Protein AF-0000000077735493 (afdb_homodimer)

Radius of gyration: 22.46 Å; Cα contacts (8 Å, |Δi|>4): 708; chains: 2; bounding box: 41×68×49 Å

Sequence (360 aa):
MKEILYEGPRLRLRKADLTDLDYILRLEYQEENVKYIVPFDKLFHTKVLEGHVEESMDVLAEEIATGERVGYFLINGLKTEAKEIEWTHVVVDKKGCGYGHEAMKLLKAWSFDVLGFHRAWLDCKDYNARALHLYETEGMLREGLIRETIVTNGRYENLVILGMLAREYQARKAEGLELGMKEILYEGPRLRLRKADLTDLDYILRLEYQEENVKYIVPFDKLFHTKVLEGHVEESMDVLAEEIATGERVGYFLINGLKTEAKEIEWTHVVVDKKGCGYGHEAMKLLKAWSFDVLGFHRAWLDCKDYNARALHLYETEGMLREGLIRETIVTNGRYENLVILGMLAREYQARKAEGLELG

Organism: NCBI:txid416586

Foldseek 3Di:
DWAWQADFDFKTKTFDAPVCLVVLQCQCPPPVNVVKAPDDDSVVVNCQRVCVQVQKTKMFMATPVPRDTFWIWIKGRLPPPQQEIETGSTDGRDPDPCVLLQVVLNVLCSSCVPSNGFKYKYKTFPPPVVNVCSCVLLPWDFDDKAFQPDDDPRGGTIITMTMDGSVSSVVCVVVVSHGD/DWAWQADFDFKTKTFDAPVCLVVLQCQCPDPVNVVKAPDDDSVVVNCQRVCVQVQKTKMFMATPVPRDTFWIWIKGRLPPPQQEIETGSTDGRDPPPCVLLQVVLNVLCSSCVPSNGFKYKYKTFPPPVVVVCSCVLLPWDFDDKAFQPDDDPRGGTIITMTMDGSVSSVVCVVVVSHGD

Structure (mmCIF, N/CA/C/O backbone):
data_AF-0000000077735493-model_v1
#
loop_
_entity.id
_entity.type
_entity.pdbx_description
1 polymer 'GNAT family N-acetyltransferase'
#
loop_
_atom_site.group_PDB
_atom_site.id
_atom_site.type_symbol
_atom_site.label_atom_id
_atom_site.label_alt_id
_atom_site.label_comp_id
_atom_site.label_asym_id
_atom_site.label_entity_id
_atom_site.label_seq_id
_atom_site.pdbx_PDB_ins_code
_atom_site.Cartn_x
_atom_site.Cartn_y
_atom_site.Cartn_z
_atom_site.occupancy
_atom_site.B_iso_or_equiv
_atom_site.auth_seq_id
_atom_site.auth_comp_id
_atom_site.auth_asym_id
_atom_site.auth_atom_id
_atom_site.pdbx_PDB_model_num
ATOM 1 N N . MET A 1 1 ? -1.664 34.656 -5.051 1 69.69 1 MET A N 1
ATOM 2 C CA . MET A 1 1 ? -1.986 34.469 -3.637 1 69.69 1 MET A CA 1
ATOM 3 C C . MET A 1 1 ? -1.925 33 -3.256 1 69.69 1 MET A C 1
ATOM 5 O O . MET A 1 1 ? -2.133 32.125 -4.102 1 69.69 1 MET A O 1
ATOM 9 N N . LYS A 1 2 ? -1.354 32.594 -2.027 1 87.44 2 LYS A N 1
ATOM 10 C CA . LYS A 1 2 ? -1.224 31.219 -1.567 1 87.44 2 LYS A CA 1
ATOM 11 C C . LYS A 1 2 ? -2.592 30.609 -1.301 1 87.44 2 LYS A C 1
ATOM 13 O O . LYS A 1 2 ? -3.5 31.281 -0.808 1 87.44 2 LYS A O 1
ATOM 18 N N . GLU A 1 3 ? -2.814 29.453 -1.785 1 95.5 3 GLU A N 1
ATOM 19 C CA . GLU A 1 3 ? -4.086 28.75 -1.599 1 95.5 3 GLU A CA 1
ATOM 20 C C . GLU A 1 3 ? -4.18 28.141 -0.203 1 95.5 3 GLU A C 1
ATOM 22 O O . GLU A 1 3 ? -3.486 27.172 0.103 1 95.5 3 GLU A O 1
ATOM 27 N N . ILE A 1 4 ? -5.055 28.766 0.55 1 98.25 4 ILE A N 1
ATOM 28 C CA . ILE A 1 4 ? -5.281 28.266 1.904 1 98.25 4 ILE A CA 1
ATOM 29 C C . ILE A 1 4 ? -6.266 27.094 1.87 1 98.25 4 ILE A C 1
ATOM 31 O O . ILE A 1 4 ? -7.359 27.219 1.311 1 98.25 4 ILE A O 1
ATOM 35 N N . LEU A 1 5 ? -5.891 26 2.5 1 98.38 5 LEU A N 1
ATOM 36 C CA . LEU A 1 5 ? -6.703 24.797 2.455 1 98.38 5 LEU A CA 1
ATOM 37 C C . LEU A 1 5 ? -7.598 24.703 3.688 1 98.38 5 LEU A C 1
ATOM 39 O O . LEU A 1 5 ? -8.75 24.266 3.594 1 98.38 5 LEU A O 1
ATOM 43 N N . TYR A 1 6 ? -7.086 25.031 4.781 1 98.25 6 TYR A N 1
ATOM 44 C CA . TYR A 1 6 ? -7.809 25 6.047 1 98.25 6 TYR A CA 1
ATOM 45 C C . TYR A 1 6 ? -7.098 25.828 7.109 1 98.25 6 TYR A C 1
ATOM 47 O O . TYR A 1 6 ? -5.867 25.922 7.105 1 98.25 6 TYR A O 1
ATOM 55 N N . GLU A 1 7 ? -7.863 26.422 7.977 1 98.12 7 GLU A N 1
ATOM 56 C CA . GLU A 1 7 ? -7.297 27.266 9.023 1 98.12 7 GLU A CA 1
ATOM 57 C C . GLU A 1 7 ? -7.727 26.797 10.414 1 98.12 7 GLU A C 1
ATOM 59 O O . GLU A 1 7 ? -8.891 26.453 10.625 1 98.12 7 GLU A O 1
ATOM 64 N N . GLY A 1 8 ? -6.699 26.672 11.266 1 97.38 8 GLY A N 1
ATOM 65 C CA . GLY A 1 8 ? -6.93 26.359 12.672 1 97.38 8 GLY A CA 1
ATOM 66 C C . GLY A 1 8 ? -6.676 27.531 13.594 1 97.38 8 GLY A C 1
ATOM 67 O O . GLY A 1 8 ? -6.746 28.688 13.172 1 97.38 8 GLY A O 1
ATOM 68 N N . PRO A 1 9 ? -6.551 27.297 14.953 1 96.94 9 PRO A N 1
ATOM 69 C CA . PRO A 1 9 ? -6.367 28.375 15.922 1 96.94 9 PRO A CA 1
ATOM 70 C C . PRO A 1 9 ? -5.031 29.094 15.758 1 96.94 9 PRO A C 1
ATOM 72 O O . PRO A 1 9 ? -4.973 30.328 15.836 1 96.94 9 PRO A O 1
ATOM 75 N N . ARG A 1 10 ? -3.906 28.281 15.594 1 96.56 10 ARG A N 1
ATOM 76 C CA . ARG A 1 10 ? -2.584 28.891 15.492 1 96.56 10 ARG A CA 1
ATOM 77 C C . ARG A 1 10 ? -1.968 28.641 14.117 1 96.56 10 ARG A C 1
ATOM 79 O O . ARG A 1 10 ? -1.164 29.438 13.641 1 96.56 10 ARG A O 1
ATOM 86 N N . LEU A 1 11 ? -2.396 27.531 13.492 1 97.12 11 LEU A N 1
ATOM 87 C CA . LEU A 1 11 ? -1.784 27.109 12.234 1 97.12 11 LEU A CA 1
ATOM 88 C C . LEU A 1 11 ? -2.812 27.094 11.109 1 97.12 11 LEU A C 1
ATOM 90 O O . LEU A 1 11 ? -4.016 27.016 11.359 1 97.12 11 LEU A O 1
ATOM 94 N N . ARG A 1 12 ? -2.303 27.188 9.859 1 98.06 12 ARG A N 1
ATOM 95 C CA . ARG A 1 12 ? -3.102 26.922 8.664 1 98.06 12 ARG A CA 1
ATOM 96 C C . ARG A 1 12 ? -2.361 26 7.707 1 98.06 12 ARG A C 1
ATOM 98 O O . ARG A 1 12 ? -1.13 25.953 7.711 1 98.06 12 ARG A O 1
ATOM 105 N N . LEU A 1 13 ? -3.162 25.266 6.938 1 98.25 13 LEU A N 1
ATOM 106 C CA . LEU A 1 13 ? -2.637 24.5 5.816 1 98.25 13 LEU A CA 1
ATOM 107 C C . LEU A 1 13 ? -2.748 25.281 4.516 1 98.25 13 LEU A C 1
ATOM 109 O O . LEU A 1 13 ? -3.779 25.906 4.246 1 98.25 13 LEU A O 1
ATOM 113 N N . ARG A 1 14 ? -1.739 25.25 3.746 1 98.25 14 ARG A N 1
ATOM 114 C CA . ARG A 1 14 ? -1.827 25.859 2.42 1 98.25 14 ARG A CA 1
ATOM 115 C C . ARG A 1 14 ? -1.111 25 1.381 1 98.25 14 ARG A C 1
ATOM 117 O O . ARG A 1 14 ? -0.168 24.281 1.707 1 98.25 14 ARG A O 1
ATOM 124 N N . LYS A 1 15 ? -1.579 25.094 0.205 1 98.25 15 LYS A N 1
ATOM 125 C CA . LYS A 1 15 ? -0.909 24.453 -0.922 1 98.25 15 LYS A CA 1
ATOM 126 C C . LYS A 1 15 ? 0.459 25.078 -1.177 1 98.25 15 LYS A C 1
ATOM 128 O O . LYS A 1 15 ? 0.603 26.297 -1.143 1 98.25 15 LYS A O 1
ATOM 133 N N . ALA A 1 16 ? 1.45 24.266 -1.363 1 98.38 16 ALA A N 1
ATOM 134 C CA . ALA A 1 16 ? 2.785 24.766 -1.673 1 98.38 16 ALA A CA 1
ATOM 135 C C . ALA A 1 16 ? 2.875 25.234 -3.125 1 98.38 16 ALA A C 1
ATOM 137 O O . ALA A 1 16 ? 2.09 24.797 -3.971 1 98.38 16 ALA A O 1
ATOM 138 N N . ASP A 1 17 ? 3.82 26.094 -3.355 1 97.44 17 ASP A N 1
ATOM 139 C CA . ASP A 1 17 ? 4.184 26.484 -4.715 1 97.44 17 ASP A CA 1
ATOM 140 C C . ASP A 1 17 ? 5.695 26.469 -4.906 1 97.44 17 ASP A C 1
ATOM 142 O O . ASP A 1 17 ? 6.434 26.031 -4.02 1 97.44 17 ASP A O 1
ATOM 146 N N . LEU A 1 18 ? 6.156 26.906 -6.066 1 97.12 18 LEU A N 1
ATOM 147 C CA . LEU A 1 18 ? 7.562 26.75 -6.426 1 97.12 18 LEU A CA 1
ATOM 148 C C . LEU A 1 18 ? 8.453 27.562 -5.484 1 97.12 18 LEU A C 1
ATOM 150 O O . LEU A 1 18 ? 9.617 27.203 -5.262 1 97.12 18 LEU A O 1
ATOM 154 N N . THR A 1 19 ? 7.973 28.594 -4.906 1 97.19 19 THR A N 1
ATOM 155 C CA . THR A 1 19 ? 8.766 29.406 -3.998 1 97.19 19 THR A CA 1
ATOM 156 C C . THR A 1 19 ? 9.016 28.672 -2.686 1 97.19 19 THR A C 1
ATOM 158 O O . THR A 1 19 ? 9.852 29.094 -1.881 1 97.19 19 THR A O 1
ATOM 161 N N . ASP A 1 20 ? 8.32 27.547 -2.471 1 97.75 20 ASP A N 1
ATOM 162 C CA . ASP A 1 20 ? 8.453 26.781 -1.241 1 97.75 20 ASP A CA 1
ATOM 163 C C . ASP A 1 20 ? 9.406 25.609 -1.428 1 97.75 20 ASP A C 1
ATOM 165 O O . ASP A 1 20 ? 9.734 24.906 -0.469 1 97.75 20 ASP A O 1
ATOM 169 N N . LEU A 1 21 ? 9.859 25.391 -2.629 1 97.94 21 LEU A N 1
ATOM 170 C CA . LEU A 1 21 ? 10.594 24.188 -2.988 1 97.94 21 LEU A CA 1
ATOM 171 C C . LEU A 1 21 ? 11.844 24.031 -2.129 1 97.94 21 LEU A C 1
ATOM 173 O O . LEU A 1 21 ? 12.117 22.953 -1.607 1 97.94 21 LEU A O 1
ATOM 177 N N . ASP A 1 22 ? 12.594 25.109 -1.959 1 97.44 22 ASP A N 1
ATOM 178 C CA . ASP A 1 22 ? 13.82 25.047 -1.173 1 97.44 22 ASP A CA 1
ATOM 179 C C . ASP A 1 22 ? 13.531 24.641 0.271 1 97.44 22 ASP A C 1
ATOM 181 O O . ASP A 1 22 ? 14.289 23.891 0.875 1 97.44 22 ASP A O 1
ATOM 185 N N . TYR A 1 23 ? 12.531 25.203 0.809 1 96.62 23 TYR A N 1
ATOM 186 C CA . TYR A 1 23 ? 12.133 24.875 2.174 1 96.62 23 TYR A CA 1
ATOM 187 C C . TYR A 1 23 ? 11.773 23.406 2.301 1 96.62 23 TYR A C 1
ATOM 189 O O . TYR A 1 23 ? 12.211 22.734 3.238 1 96.62 23 TYR A O 1
ATOM 197 N N . ILE A 1 24 ? 11.031 22.859 1.366 1 97.31 24 ILE A N 1
ATOM 198 C CA . ILE A 1 24 ? 10.609 21.469 1.347 1 97.31 24 ILE A CA 1
ATOM 199 C C . ILE A 1 24 ? 11.836 20.547 1.285 1 97.31 24 ILE A C 1
ATOM 201 O O . ILE A 1 24 ? 11.977 19.641 2.096 1 97.31 24 ILE A O 1
ATOM 205 N N . LEU A 1 25 ? 12.711 20.891 0.368 1 96.81 25 LEU A N 1
ATOM 206 C CA . LEU A 1 25 ? 13.906 20.078 0.199 1 96.81 25 LEU A CA 1
ATOM 207 C C . LEU A 1 25 ? 14.773 20.125 1.451 1 96.81 25 LEU A C 1
ATOM 209 O O . LEU A 1 25 ? 15.297 19.094 1.888 1 96.81 25 LEU A O 1
ATOM 213 N N . ARG A 1 26 ? 14.914 21.25 2.01 1 95.12 26 ARG A N 1
ATOM 214 C CA . ARG A 1 26 ? 15.695 21.391 3.234 1 95.12 26 ARG A CA 1
ATOM 215 C C . ARG A 1 26 ? 15.133 20.531 4.352 1 95.12 26 ARG A C 1
ATOM 217 O O . ARG A 1 26 ? 15.883 19.812 5.031 1 95.12 26 ARG A O 1
ATOM 224 N N . LEU A 1 27 ? 13.891 20.562 4.547 1 94.06 27 LEU A N 1
ATOM 225 C CA . LEU A 1 27 ? 13.258 19.781 5.609 1 94.06 27 LEU A CA 1
ATOM 226 C C . LEU A 1 27 ? 13.453 18.297 5.379 1 94.06 27 LEU A C 1
ATOM 228 O O . LEU A 1 27 ? 13.797 17.562 6.309 1 94.06 27 LEU A O 1
ATOM 232 N N . GLU A 1 28 ? 13.211 17.844 4.176 1 93.69 28 GLU A N 1
ATOM 233 C CA . GLU A 1 28 ? 13.281 16.422 3.877 1 93.69 28 GLU A CA 1
ATOM 234 C C . GLU A 1 28 ? 14.703 15.883 4.043 1 93.69 28 GLU A C 1
ATOM 236 O O . GLU A 1 28 ? 14.898 14.734 4.449 1 93.69 28 GLU A O 1
ATOM 241 N N . TYR A 1 29 ? 15.633 16.734 3.781 1 93 29 TYR A N 1
ATOM 242 C CA . TYR A 1 29 ? 17.016 16.266 3.791 1 93 29 TYR A CA 1
ATOM 243 C C . TYR A 1 29 ? 17.688 16.594 5.117 1 93 29 TYR A C 1
ATOM 245 O O . TYR A 1 29 ? 18.859 16.266 5.32 1 93 29 TYR A O 1
ATOM 253 N N . GLN A 1 30 ? 16.938 17.203 5.996 1 92.69 30 GLN A N 1
ATOM 254 C CA . GLN A 1 30 ? 17.484 17.469 7.324 1 92.69 30 GLN A CA 1
ATOM 255 C C . GLN A 1 30 ? 17.812 16.156 8.039 1 92.69 30 GLN A C 1
ATOM 257 O O . GLN A 1 30 ? 17.062 15.188 7.957 1 92.69 30 GLN A O 1
ATOM 262 N N . GLU A 1 31 ? 18.859 16.141 8.781 1 89.62 31 GLU A N 1
ATOM 263 C CA . GLU A 1 31 ? 19.375 14.945 9.438 1 89.62 31 GLU A CA 1
ATOM 264 C C . GLU A 1 31 ? 18.328 14.32 10.352 1 89.62 31 GLU A C 1
ATOM 266 O O . GLU A 1 31 ? 18.188 13.094 10.398 1 89.62 31 GLU A O 1
ATOM 271 N N . GLU A 1 32 ? 17.641 15.133 11.016 1 89.06 32 GLU A N 1
ATOM 272 C CA . GLU A 1 32 ? 16.672 14.641 11.984 1 89.06 32 GLU A CA 1
ATOM 273 C C . GLU A 1 32 ? 15.461 14.016 11.297 1 89.06 32 GLU A C 1
ATOM 275 O O . GLU A 1 32 ? 14.703 13.258 11.906 1 89.06 32 GLU A O 1
ATOM 280 N N . ASN A 1 33 ? 15.312 14.305 10.008 1 91.31 33 ASN A N 1
ATOM 281 C CA . ASN A 1 33 ? 14.117 13.844 9.297 1 91.31 33 ASN A CA 1
ATOM 282 C C . ASN A 1 33 ? 14.438 12.672 8.383 1 91.31 33 ASN A C 1
ATOM 284 O O . ASN A 1 33 ? 13.586 11.805 8.156 1 91.31 33 ASN A O 1
ATOM 288 N N . VAL A 1 34 ? 15.656 12.562 7.871 1 89.75 34 VAL A N 1
ATOM 289 C CA . VAL A 1 34 ? 16 11.586 6.852 1 89.75 34 VAL A CA 1
ATOM 290 C C . VAL A 1 34 ? 15.984 10.18 7.453 1 89.75 34 VAL A C 1
ATOM 292 O O . VAL A 1 34 ? 15.961 9.188 6.727 1 89.75 34 VAL A O 1
ATOM 295 N N . LYS A 1 35 ? 15.992 10.055 8.758 1 88.56 35 LYS A N 1
ATOM 296 C CA . LYS A 1 35 ? 15.891 8.766 9.43 1 88.56 35 LYS A CA 1
ATOM 297 C C . LYS A 1 35 ? 14.469 8.203 9.312 1 88.56 35 LYS A C 1
ATOM 299 O O . LYS A 1 35 ? 14.273 6.992 9.406 1 88.56 35 LYS A O 1
ATOM 304 N N . TYR A 1 36 ? 13.539 9.094 9.07 1 91.75 36 TYR A N 1
ATOM 305 C CA . TYR A 1 36 ? 12.148 8.672 9.188 1 91.75 36 TYR A CA 1
ATOM 306 C C . TYR A 1 36 ? 11.422 8.812 7.852 1 91.75 36 TYR A C 1
ATOM 308 O O . TYR A 1 36 ? 10.367 8.203 7.645 1 91.75 36 TYR A O 1
ATOM 316 N N . ILE A 1 37 ? 11.969 9.617 7.027 1 90.12 37 ILE A N 1
ATOM 317 C CA . ILE A 1 37 ? 11.312 9.82 5.738 1 90.12 37 ILE A CA 1
ATOM 318 C C . ILE A 1 37 ? 12.32 9.617 4.609 1 90.12 37 ILE A C 1
ATOM 320 O O . ILE A 1 37 ? 13.492 9.984 4.742 1 90.12 37 ILE A O 1
ATOM 324 N N . VAL A 1 38 ? 11.914 9.062 3.518 1 88.56 38 VAL A N 1
ATOM 325 C CA . VAL A 1 38 ? 12.719 8.953 2.301 1 88.56 38 VAL A CA 1
ATOM 326 C C . VAL A 1 38 ? 12.492 10.188 1.423 1 88.56 38 VAL A C 1
ATOM 328 O O . VAL A 1 38 ? 11.414 10.352 0.84 1 88.56 38 VAL A O 1
ATOM 331 N N . PRO A 1 39 ? 13.516 10.953 1.314 1 92.31 39 PRO A N 1
ATOM 332 C CA . PRO A 1 39 ? 13.32 12.203 0.564 1 92.31 39 PRO A CA 1
ATOM 333 C C . PRO A 1 39 ? 13.117 11.961 -0.931 1 92.31 39 PRO A C 1
ATOM 335 O O . PRO A 1 39 ? 13.594 10.961 -1.47 1 92.31 39 PRO A O 1
ATOM 338 N N . PHE A 1 40 ? 12.367 12.797 -1.552 1 93.31 40 PHE A N 1
ATOM 339 C CA . PHE A 1 40 ? 12.266 12.883 -3.004 1 93.31 40 PHE A CA 1
ATOM 340 C C . PHE A 1 40 ? 13.156 13.992 -3.545 1 93.31 40 PHE A C 1
ATOM 342 O O . PHE A 1 40 ? 13.5 14.93 -2.822 1 93.31 40 PHE A O 1
ATOM 349 N N . ASP A 1 41 ? 13.445 13.875 -4.773 1 93.62 41 ASP A N 1
ATOM 350 C CA . ASP A 1 41 ? 14.367 14.859 -5.316 1 93.62 41 ASP A CA 1
ATOM 351 C C . ASP A 1 41 ? 13.625 16.078 -5.852 1 93.62 41 ASP A C 1
ATOM 353 O O . ASP A 1 41 ? 12.391 16.109 -5.84 1 93.62 41 ASP A O 1
ATOM 357 N N . LYS A 1 42 ? 14.406 17 -6.27 1 96.62 42 LYS A N 1
ATOM 358 C CA . LYS A 1 42 ? 13.898 18.281 -6.758 1 96.62 42 LYS A CA 1
ATOM 359 C C . LYS A 1 42 ? 12.953 18.078 -7.945 1 96.62 42 LYS A C 1
ATOM 361 O O . LYS A 1 42 ? 11.93 18.75 -8.047 1 96.62 42 LYS A O 1
ATOM 366 N N . LEU A 1 43 ? 13.297 17.234 -8.773 1 96.69 43 LEU A N 1
ATOM 367 C CA . LEU A 1 43 ? 12.508 16.984 -9.977 1 96.69 43 LEU A CA 1
ATOM 368 C C . LEU A 1 43 ? 11.109 16.5 -9.617 1 96.69 43 LEU A C 1
ATOM 370 O O . LEU A 1 43 ? 10.117 16.953 -10.188 1 96.69 43 LEU A O 1
ATOM 374 N N . PHE A 1 44 ? 11.094 15.57 -8.711 1 95.75 44 PHE A N 1
ATOM 375 C CA . PHE A 1 44 ? 9.797 15.062 -8.281 1 95.75 44 PHE A CA 1
ATOM 376 C C . PHE A 1 44 ? 8.914 16.188 -7.762 1 95.75 44 PHE A C 1
ATOM 378 O O . PHE A 1 44 ? 7.789 16.375 -8.234 1 95.75 44 PHE A O 1
ATOM 385 N N . HIS A 1 45 ? 9.383 16.969 -6.84 1 97.25 45 HIS A N 1
ATOM 386 C CA . HIS A 1 45 ? 8.594 18.031 -6.23 1 97.25 45 HIS A CA 1
ATOM 387 C C . HIS A 1 45 ? 8.219 19.094 -7.258 1 97.25 45 HIS A C 1
ATOM 389 O O . HIS A 1 45 ? 7.109 19.641 -7.223 1 97.25 45 HIS A O 1
ATOM 395 N N . THR A 1 46 ? 9.086 19.391 -8.125 1 97.75 46 THR A N 1
ATOM 396 C CA . THR A 1 46 ? 8.781 20.359 -9.18 1 97.75 46 THR A CA 1
ATOM 397 C C . THR A 1 46 ? 7.598 19.891 -10.016 1 97.75 46 THR A C 1
ATOM 399 O O . THR A 1 46 ? 6.699 20.672 -10.328 1 97.75 46 THR A O 1
ATOM 402 N N . LYS A 1 47 ? 7.559 18.625 -10.367 1 97.69 47 LYS A N 1
ATOM 403 C CA . LYS A 1 47 ? 6.449 18.062 -11.133 1 97.69 47 LYS A CA 1
ATOM 404 C C . LYS A 1 47 ? 5.137 18.188 -10.367 1 97.69 47 LYS A C 1
ATOM 406 O O . LYS A 1 47 ? 4.102 18.516 -10.945 1 97.69 47 LYS A O 1
ATOM 411 N N . VAL A 1 48 ? 5.195 17.875 -9.125 1 97.06 48 VAL A N 1
ATOM 412 C CA . VAL A 1 48 ? 4.008 17.969 -8.289 1 97.06 48 VAL A CA 1
ATOM 413 C C . VAL A 1 48 ? 3.541 19.422 -8.227 1 97.06 48 VAL A C 1
ATOM 415 O O . VAL A 1 48 ? 2.367 19.719 -8.469 1 97.06 48 VAL A O 1
ATOM 418 N N . LEU A 1 49 ? 4.469 20.359 -7.977 1 97.25 49 LEU A N 1
ATOM 419 C CA . LEU A 1 49 ? 4.164 21.766 -7.77 1 97.25 49 LEU A CA 1
ATOM 420 C C . LEU A 1 49 ? 3.658 22.406 -9.055 1 97.25 49 LEU A C 1
ATOM 422 O O . LEU A 1 49 ? 2.857 23.344 -9.016 1 97.25 49 LEU A O 1
ATOM 426 N N . GLU A 1 50 ? 4.066 21.859 -10.117 1 96.44 50 GLU A N 1
ATOM 427 C CA . GLU A 1 50 ? 3.648 22.391 -11.406 1 96.44 50 GLU A CA 1
ATOM 428 C C . GLU A 1 50 ? 2.359 21.734 -11.891 1 96.44 50 GLU A C 1
ATOM 430 O O . GLU A 1 50 ? 1.826 22.109 -12.945 1 96.44 50 GLU A O 1
ATOM 435 N N . GLY A 1 51 ? 1.941 20.812 -11.195 1 93.75 51 GLY A N 1
ATOM 436 C CA . GLY A 1 51 ? 0.65 20.219 -11.5 1 93.75 51 GLY A CA 1
ATOM 437 C C . GLY A 1 51 ? 0.749 19.016 -12.43 1 93.75 51 GLY A C 1
ATOM 438 O O . GLY A 1 51 ? -0.255 18.594 -13 1 93.75 51 GLY A O 1
ATOM 439 N N . HIS A 1 52 ? 1.886 18.5 -12.609 1 93.81 52 HIS A N 1
ATOM 440 C CA . HIS A 1 52 ? 2.084 17.359 -13.508 1 93.81 52 HIS A CA 1
ATOM 441 C C . HIS A 1 52 ? 1.762 16.047 -12.812 1 93.81 52 HIS A C 1
ATOM 443 O O . HIS A 1 52 ? 1.709 14.992 -13.461 1 93.81 52 HIS A O 1
ATOM 449 N N . VAL A 1 53 ? 1.569 16.062 -11.57 1 94.94 53 VAL A N 1
ATOM 450 C CA . VAL A 1 53 ? 1.117 14.922 -10.773 1 94.94 53 VAL A CA 1
ATOM 451 C C . VAL A 1 53 ? -0.204 15.258 -10.086 1 94.94 53 VAL A C 1
ATOM 453 O O . VAL A 1 53 ? -0.216 15.719 -8.945 1 94.94 53 VAL A O 1
ATOM 456 N N . GLU A 1 54 ? -1.269 14.938 -10.633 1 93.88 54 GLU A N 1
ATOM 457 C CA . GLU A 1 54 ? -2.58 15.445 -10.234 1 93.88 54 GLU A CA 1
ATOM 458 C C . GLU A 1 54 ? -3.072 14.75 -8.969 1 93.88 54 GLU A C 1
ATOM 460 O O . GLU A 1 54 ? -3.965 15.258 -8.281 1 93.88 54 GLU A O 1
ATOM 465 N N . GLU A 1 55 ? -2.553 13.641 -8.688 1 96.88 55 GLU A N 1
ATOM 466 C CA . GLU A 1 55 ? -3.039 12.859 -7.555 1 96.88 55 GLU A CA 1
ATOM 467 C C . GLU A 1 55 ? -2.275 13.211 -6.281 1 96.88 55 GLU A C 1
ATOM 469 O O . GLU A 1 55 ? -2.564 12.664 -5.211 1 96.88 55 GLU A O 1
ATOM 474 N N . SER A 1 56 ? -1.319 14.117 -6.406 1 98.31 56 SER A N 1
ATOM 475 C CA . SER A 1 56 ? -0.477 14.477 -5.273 1 98.31 56 SER A CA 1
ATOM 476 C C . SER A 1 56 ? -0.434 15.992 -5.074 1 98.31 56 SER A C 1
ATOM 478 O O . SER A 1 56 ? -0.731 16.75 -5.996 1 98.31 56 SER A O 1
ATOM 480 N N . MET A 1 57 ? -0.066 16.391 -3.895 1 98.19 57 MET A N 1
ATOM 481 C CA . MET A 1 57 ? 0.021 17.812 -3.551 1 98.19 57 MET A CA 1
ATOM 482 C C . MET A 1 57 ? 1.027 18.031 -2.428 1 98.19 57 MET A C 1
ATOM 484 O O . MET A 1 57 ? 1.02 17.312 -1.427 1 98.19 57 MET A O 1
ATOM 488 N N . ASP A 1 58 ? 1.887 18.969 -2.668 1 98.5 58 ASP A N 1
ATOM 489 C CA . ASP A 1 58 ? 2.709 19.469 -1.569 1 98.5 58 ASP A CA 1
ATOM 490 C C . ASP A 1 58 ? 1.942 20.484 -0.724 1 98.5 58 ASP A C 1
ATOM 492 O O . ASP A 1 58 ? 1.429 21.469 -1.248 1 98.5 58 ASP A O 1
ATOM 496 N N . VAL A 1 59 ? 1.898 20.234 0.592 1 98.62 59 VAL A N 1
ATOM 497 C CA . VAL A 1 59 ? 1.131 21.078 1.511 1 98.62 59 VAL A CA 1
ATOM 498 C C . V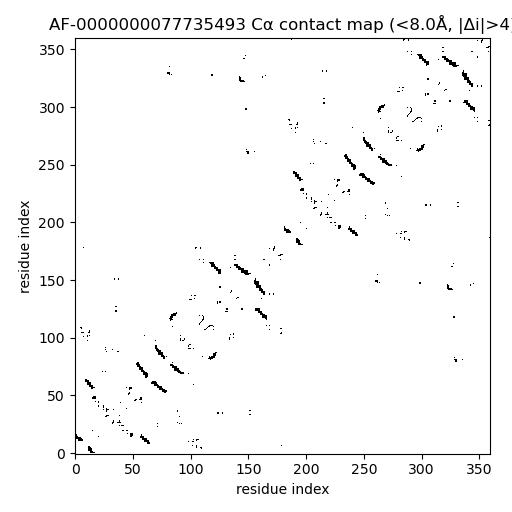AL A 1 59 ? 2.033 21.562 2.641 1 98.62 59 VAL A C 1
ATOM 500 O O . VAL A 1 59 ? 2.867 20.812 3.148 1 98.62 59 VAL A O 1
ATOM 503 N N . LEU A 1 60 ? 1.842 22.781 3.047 1 98.19 60 LEU A N 1
ATOM 504 C CA . LEU A 1 60 ? 2.615 23.359 4.141 1 98.19 60 LEU A CA 1
ATOM 505 C C . LEU A 1 60 ? 1.713 23.719 5.316 1 98.19 60 LEU A C 1
ATOM 507 O O . LEU A 1 60 ? 0.555 24.094 5.121 1 98.19 60 LEU A O 1
ATOM 511 N N . ALA A 1 61 ? 2.234 23.578 6.5 1 97.5 61 ALA A N 1
ATOM 512 C CA . ALA A 1 61 ? 1.676 24.219 7.688 1 97.5 61 ALA A CA 1
ATOM 513 C C . ALA A 1 61 ? 2.402 25.531 7.996 1 97.5 61 ALA A C 1
ATOM 515 O O . ALA A 1 61 ? 3.633 25.578 7.969 1 97.5 61 ALA A O 1
ATOM 516 N N . GLU A 1 62 ? 1.62 26.531 8.266 1 96.75 62 GLU A N 1
ATOM 517 C CA . GLU A 1 62 ? 2.172 27.844 8.602 1 96.75 62 GLU A C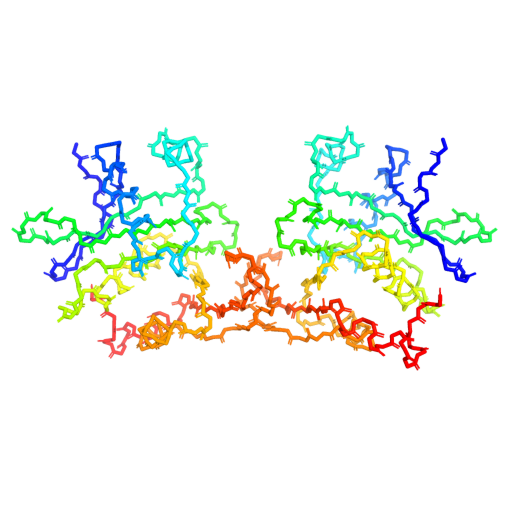A 1
ATOM 518 C C . GLU A 1 62 ? 1.511 28.422 9.844 1 96.75 62 GLU A C 1
ATOM 520 O O . GLU A 1 62 ? 0.316 28.219 10.078 1 96.75 62 GLU A O 1
ATOM 525 N N . GLU A 1 63 ? 2.363 29.109 10.602 1 96.12 63 GLU A N 1
ATOM 526 C CA . GLU A 1 63 ? 1.807 29.906 11.695 1 96.12 63 GLU A CA 1
ATOM 527 C C . GLU A 1 63 ? 1.017 31.094 11.172 1 96.12 63 GLU A C 1
ATOM 529 O O . GLU A 1 63 ? 1.536 31.891 10.398 1 96.12 63 GLU A O 1
ATOM 534 N N . ILE A 1 64 ? -0.179 31.188 11.68 1 97.06 64 ILE A N 1
ATOM 535 C CA . ILE A 1 64 ? -1.056 32.25 11.18 1 97.06 64 ILE A CA 1
ATOM 536 C C . ILE A 1 64 ? -0.507 33.625 11.594 1 97.06 64 ILE A C 1
ATOM 538 O O . ILE A 1 64 ? -0.466 34.531 10.781 1 97.06 64 ILE A O 1
ATOM 542 N N . ALA A 1 65 ? -0.019 33.75 12.781 1 96 65 ALA A N 1
ATOM 543 C CA . ALA A 1 65 ? 0.407 35.031 13.344 1 96 65 ALA A CA 1
ATOM 544 C C . ALA A 1 65 ? 1.648 35.562 12.633 1 96 65 ALA A C 1
ATOM 546 O O . ALA A 1 65 ? 1.787 36.781 12.43 1 96 65 ALA A O 1
ATOM 547 N N . THR A 1 66 ? 2.57 34.719 12.203 1 95.56 66 THR A N 1
ATOM 548 C CA . THR A 1 66 ? 3.879 35.156 11.734 1 95.56 66 THR A CA 1
ATOM 549 C C . THR A 1 66 ? 4.059 34.844 10.25 1 95.56 66 THR A C 1
ATOM 551 O O . THR A 1 66 ? 4.941 35.406 9.594 1 95.56 66 THR A O 1
ATOM 554 N N . GLY A 1 67 ? 3.297 33.906 9.781 1 95 67 GLY A N 1
ATOM 555 C CA . GLY A 1 67 ? 3.482 33.438 8.414 1 95 67 GLY A CA 1
ATOM 556 C C . GLY A 1 67 ? 4.637 32.469 8.258 1 95 67 GLY A C 1
ATOM 557 O O . GLY A 1 67 ? 4.938 32.031 7.152 1 95 67 GLY A O 1
ATOM 558 N N . GLU A 1 68 ? 5.238 32.125 9.32 1 95.19 68 GLU A N 1
ATOM 559 C CA . GLU A 1 68 ? 6.375 31.203 9.281 1 95.19 68 GLU A CA 1
ATOM 560 C C . GLU A 1 68 ? 5.93 29.781 8.938 1 95.19 68 GLU A C 1
ATOM 562 O O . GLU A 1 68 ? 4.938 29.281 9.469 1 95.19 68 GLU A O 1
ATOM 567 N N . ARG A 1 69 ? 6.68 29.203 8 1 96.25 69 ARG A N 1
ATOM 568 C CA . ARG A 1 69 ? 6.457 27.781 7.715 1 96.25 69 ARG A CA 1
ATOM 569 C C . ARG A 1 69 ? 6.938 26.906 8.867 1 96.25 69 ARG A C 1
ATOM 571 O O . ARG A 1 69 ? 8.062 27.062 9.352 1 96.25 69 ARG A O 1
ATOM 578 N N . VAL A 1 70 ? 6.07 25.953 9.258 1 95.5 70 VAL A N 1
ATOM 579 C CA . VAL A 1 70 ? 6.453 25.188 10.43 1 95.5 70 VAL A CA 1
ATOM 580 C C . VAL A 1 70 ? 6.332 23.688 10.125 1 95.5 70 VAL A C 1
ATOM 582 O O . VAL A 1 70 ? 6.66 22.844 10.961 1 95.5 70 VAL A O 1
ATOM 585 N N . GLY A 1 71 ? 5.852 23.328 8.922 1 95.69 71 GLY A N 1
ATOM 586 C CA . GLY A 1 71 ? 5.719 21.922 8.594 1 95.69 71 GLY A CA 1
ATOM 587 C C . GLY A 1 71 ? 5.441 21.672 7.125 1 95.69 71 GLY A C 1
ATOM 588 O O . GLY A 1 71 ? 5.074 22.594 6.395 1 95.69 71 GLY A O 1
ATOM 589 N N . TYR A 1 72 ? 5.656 20.453 6.715 1 97 72 TYR A N 1
ATOM 590 C CA . TYR A 1 72 ? 5.477 20 5.34 1 97 72 TYR A CA 1
ATOM 591 C C . TYR A 1 72 ? 4.852 18.609 5.293 1 97 72 TYR A C 1
ATOM 593 O O . TYR A 1 72 ? 5.188 17.75 6.109 1 97 72 TYR A O 1
ATOM 601 N N . PHE A 1 73 ? 3.961 18.438 4.312 1 97.31 73 PHE A N 1
ATOM 602 C CA . PHE A 1 73 ? 3.26 17.188 4.055 1 97.31 73 PHE A CA 1
ATOM 603 C C . PHE A 1 73 ? 3.156 16.922 2.555 1 97.31 73 PHE A C 1
ATOM 605 O O . PHE A 1 73 ? 2.854 17.828 1.78 1 97.31 73 PHE A O 1
ATOM 612 N N . LEU A 1 74 ? 3.434 15.75 2.162 1 98.19 74 LEU A N 1
ATOM 613 C CA . LEU A 1 74 ? 3.064 15.312 0.819 1 98.19 74 LEU A CA 1
ATOM 614 C C . LEU A 1 74 ? 1.768 14.508 0.846 1 98.19 74 LEU A C 1
ATOM 616 O O . LEU A 1 74 ? 1.662 13.516 1.568 1 98.19 74 LEU A O 1
ATOM 620 N N . ILE A 1 75 ? 0.799 15.008 0.082 1 98.56 75 ILE A N 1
ATOM 621 C CA . ILE A 1 75 ? -0.507 14.359 0.018 1 98.56 75 ILE A CA 1
ATOM 622 C C . ILE A 1 75 ? -0.604 13.523 -1.255 1 98.56 75 ILE A C 1
ATOM 624 O O . ILE A 1 75 ? -0.24 13.984 -2.34 1 98.56 75 ILE A O 1
ATOM 628 N N . ASN A 1 76 ? -1.045 12.305 -1.087 1 98.25 76 ASN A N 1
ATOM 629 C CA . ASN A 1 76 ? -1.316 11.414 -2.213 1 98.25 76 ASN A CA 1
ATOM 630 C C . ASN A 1 76 ? -2.752 10.898 -2.186 1 98.25 76 ASN A C 1
ATOM 632 O O . ASN A 1 76 ? -3.438 11.008 -1.168 1 98.25 76 ASN A O 1
ATOM 636 N N . GLY A 1 77 ? -3.191 10.406 -3.32 1 98.12 77 GLY A N 1
ATOM 637 C CA . GLY A 1 77 ? -4.477 9.727 -3.375 1 98.12 77 GLY A CA 1
ATOM 638 C C . GLY A 1 77 ? -5.641 10.68 -3.592 1 98.12 77 GLY A C 1
ATOM 639 O O . GLY A 1 77 ? -6.789 10.336 -3.297 1 98.12 77 GLY A O 1
ATOM 640 N N . LEU A 1 78 ? -5.367 11.82 -4.121 1 98.25 78 LEU A N 1
ATOM 641 C CA . LEU A 1 78 ? -6.383 12.867 -4.227 1 98.25 78 LEU A CA 1
ATOM 642 C C . LEU A 1 78 ? -7.441 12.492 -5.258 1 98.25 78 LEU A C 1
ATOM 644 O O . LEU A 1 78 ? -8.5 13.117 -5.32 1 98.25 78 LEU A O 1
ATOM 648 N N . LYS A 1 79 ? -7.23 11.445 -6.047 1 97.25 79 LYS A N 1
ATOM 649 C CA . LYS A 1 79 ? -8.164 11.094 -7.113 1 97.25 79 LYS A CA 1
ATOM 650 C C . LYS A 1 79 ? -8.586 9.625 -7.008 1 97.25 79 LYS A C 1
ATOM 652 O O . LYS A 1 79 ? -9.094 9.055 -7.977 1 97.25 79 LYS A O 1
ATOM 657 N N . THR A 1 80 ? -8.312 9 -5.91 1 97.06 80 THR A N 1
ATOM 658 C CA . THR A 1 80 ? -8.68 7.598 -5.758 1 97.06 80 THR A CA 1
ATOM 659 C C . THR A 1 80 ? -10.195 7.434 -5.77 1 97.06 80 THR A C 1
ATOM 661 O O . THR A 1 80 ? -10.922 8.266 -5.211 1 97.06 80 THR A O 1
ATOM 664 N N . GLU A 1 81 ? -10.664 6.379 -6.371 1 95.25 81 GLU A N 1
ATOM 665 C CA . GLU A 1 81 ? -12.094 6.09 -6.418 1 95.25 81 GLU A CA 1
ATOM 666 C C . GLU A 1 81 ? -12.664 5.891 -5.016 1 95.25 81 GLU A C 1
ATOM 668 O O . GLU A 1 81 ? -13.781 6.316 -4.727 1 95.25 81 GLU A O 1
ATOM 673 N N . ALA A 1 82 ? -11.953 5.328 -4.191 1 97.56 82 ALA A N 1
ATOM 674 C CA . ALA A 1 82 ? -12.406 4.992 -2.842 1 97.56 82 ALA A CA 1
ATOM 675 C C . ALA A 1 82 ? -12.352 6.215 -1.929 1 97.56 82 ALA A C 1
ATOM 677 O O . ALA A 1 82 ? -12.719 6.137 -0.753 1 97.56 82 ALA A O 1
ATOM 678 N N . LYS A 1 83 ? -11.82 7.348 -2.426 1 98.25 83 LYS A N 1
ATOM 679 C CA . LYS A 1 83 ? -11.641 8.539 -1.606 1 98.25 83 LYS A CA 1
ATOM 680 C C . LYS A 1 83 ? -10.781 8.25 -0.382 1 98.25 83 LYS A C 1
ATOM 682 O O . LYS A 1 83 ? -11.172 8.547 0.747 1 98.25 83 LYS A O 1
ATOM 687 N N . GLU A 1 84 ? -9.695 7.648 -0.651 1 98.5 84 GLU A N 1
ATOM 688 C CA . GLU A 1 84 ? -8.664 7.406 0.35 1 98.5 84 GLU A CA 1
ATOM 689 C C . GLU A 1 84 ? -7.473 8.344 0.151 1 98.5 84 GLU A C 1
ATOM 691 O O . GLU A 1 84 ? -6.859 8.352 -0.917 1 98.5 84 GLU A O 1
ATOM 696 N N . ILE A 1 85 ? -7.156 9.094 1.14 1 98.75 85 ILE A N 1
ATOM 697 C CA . ILE A 1 85 ? -6.074 10.07 1.07 1 98.75 85 ILE A CA 1
ATOM 698 C C . ILE A 1 85 ? -4.91 9.609 1.948 1 98.75 85 ILE A C 1
ATOM 700 O O . ILE A 1 85 ? -5.117 9.109 3.057 1 98.75 85 ILE A O 1
ATOM 704 N N . GLU A 1 86 ? -3.723 9.719 1.424 1 98.88 86 GLU A N 1
ATOM 705 C CA . GLU A 1 86 ? -2.498 9.391 2.145 1 98.88 86 GLU A CA 1
ATOM 706 C C . GLU A 1 86 ? -1.736 10.648 2.549 1 98.88 86 GLU A C 1
ATOM 708 O O . GLU A 1 86 ? -1.513 11.531 1.723 1 98.88 86 GLU A O 1
ATOM 713 N N . TRP A 1 87 ? -1.417 10.758 3.807 1 98.56 87 TRP A N 1
ATOM 714 C CA . TRP A 1 87 ? -0.503 11.773 4.309 1 98.56 87 TRP A CA 1
ATOM 715 C C . TRP A 1 87 ? 0.907 11.219 4.465 1 98.56 87 TRP A C 1
ATOM 717 O O . TRP A 1 87 ? 1.16 10.391 5.344 1 98.56 87 TRP A O 1
ATOM 727 N N . THR A 1 88 ? 1.839 11.633 3.654 1 96.44 88 THR A N 1
ATOM 728 C CA . THR A 1 88 ? 3.211 11.141 3.729 1 96.44 88 THR A CA 1
ATOM 729 C C . THR A 1 88 ? 4.184 12.289 3.98 1 96.44 88 THR A C 1
ATOM 731 O O . THR A 1 88 ? 3.795 13.461 3.932 1 96.44 88 THR A O 1
ATOM 734 N N . HIS A 1 89 ? 5.414 11.945 4.453 1 93.62 89 HIS A N 1
ATOM 735 C CA . HIS A 1 89 ? 6.434 12.945 4.75 1 93.62 89 HIS A CA 1
ATOM 736 C C . HIS A 1 89 ? 5.922 13.969 5.762 1 93.62 89 HIS A C 1
ATOM 738 O O . HIS A 1 89 ? 6.109 15.172 5.582 1 93.62 89 HIS A O 1
ATOM 744 N N . VAL A 1 90 ? 5.188 13.5 6.73 1 92.69 90 VAL A N 1
ATOM 745 C CA . VAL A 1 90 ? 4.637 14.367 7.762 1 92.69 90 VAL A CA 1
ATOM 746 C C . VAL A 1 90 ? 5.766 14.898 8.641 1 92.69 90 VAL A C 1
ATOM 748 O O . VAL A 1 90 ? 6.258 14.195 9.523 1 92.69 90 VAL A O 1
ATOM 751 N N . VAL A 1 91 ? 6.102 16.109 8.43 1 91.69 91 VAL A N 1
ATOM 752 C CA . VAL A 1 91 ? 7.195 16.75 9.156 1 91.69 91 VAL A CA 1
ATOM 753 C C . VAL A 1 91 ? 6.699 18.047 9.805 1 91.69 91 VAL A C 1
ATOM 755 O O . VAL A 1 91 ? 6.074 18.875 9.148 1 91.69 91 VAL A O 1
ATOM 758 N N . VAL A 1 92 ? 6.934 18.125 11.109 1 88.94 92 VAL A N 1
ATOM 759 C CA . VAL A 1 92 ? 6.715 19.375 11.836 1 88.94 92 VAL A CA 1
ATOM 760 C C . VAL A 1 92 ? 8.031 19.875 12.414 1 88.94 92 VAL A C 1
ATOM 762 O O . VAL A 1 92 ? 8.68 19.172 13.195 1 88.94 92 VAL A O 1
ATOM 765 N N . ASP A 1 93 ? 8.562 20.891 11.938 1 79.75 93 ASP A N 1
ATOM 766 C CA . ASP A 1 93 ? 9.883 21.453 12.227 1 79.75 93 ASP A CA 1
ATOM 767 C C . ASP A 1 93 ? 9.945 22.031 13.633 1 79.75 93 ASP A C 1
ATOM 769 O O . ASP A 1 93 ? 10.961 21.906 14.32 1 79.75 93 ASP A O 1
ATOM 773 N N . LYS A 1 94 ? 9.039 22.703 14.133 1 75.12 94 LYS A N 1
ATOM 774 C CA . LYS A 1 94 ? 9.062 23.297 15.461 1 75.12 94 LYS A CA 1
ATOM 775 C C . LYS A 1 94 ? 8.492 22.344 16.5 1 75.12 94 LYS A C 1
ATOM 777 O O . LYS A 1 94 ? 7.297 22.047 16.484 1 75.12 94 LYS A O 1
ATOM 782 N N . LYS A 1 95 ? 9.484 21.766 17.281 1 71.38 95 LYS A N 1
ATOM 783 C CA . LYS A 1 95 ? 9.109 20.766 18.281 1 71.38 95 LYS A CA 1
ATOM 784 C C . LYS A 1 95 ? 8.828 21.406 19.641 1 71.38 95 LYS A C 1
ATOM 786 O O . LYS A 1 95 ? 9.406 22.438 19.969 1 71.38 95 LYS A O 1
ATOM 791 N N . GLY A 1 96 ? 7.867 20.766 20.234 1 73.69 96 GLY A N 1
ATOM 792 C CA . GLY A 1 96 ? 7.621 21.172 21.609 1 73.69 96 GLY A CA 1
ATOM 793 C C . GLY A 1 96 ? 6.586 22.266 21.734 1 73.69 96 GLY A C 1
ATOM 794 O O . GLY A 1 96 ? 6.355 22.797 22.828 1 73.69 96 GLY A O 1
ATOM 795 N N . CYS A 1 97 ? 6.004 22.688 20.656 1 79.31 97 CYS A N 1
ATOM 796 C CA . CYS A 1 97 ? 5.043 23.781 20.688 1 79.31 97 CYS A CA 1
ATOM 797 C C . CYS A 1 97 ? 3.625 23.266 20.484 1 79.31 97 CYS A C 1
ATOM 799 O O . CYS A 1 97 ? 2.676 24.062 20.438 1 79.31 97 CYS A O 1
ATOM 801 N N . GLY A 1 98 ? 3.418 22 20.375 1 87.5 98 GLY A N 1
ATOM 802 C CA . GLY A 1 98 ? 2.102 21.438 20.125 1 87.5 98 GLY A CA 1
ATOM 803 C C . GLY A 1 98 ? 1.68 21.547 18.672 1 87.5 98 GLY A C 1
ATOM 804 O O . GLY A 1 98 ? 0.534 21.234 18.328 1 87.5 98 GLY A O 1
ATOM 805 N N . TYR A 1 99 ? 2.545 21.844 17.828 1 93.69 99 TYR A N 1
ATOM 806 C CA . TYR A 1 99 ? 2.234 22.062 16.422 1 93.69 99 TYR A CA 1
ATOM 807 C C . TYR A 1 99 ? 1.936 20.734 15.719 1 93.69 99 TYR A C 1
ATOM 809 O O . TYR A 1 99 ? 1.143 20.688 14.773 1 93.69 99 TYR A O 1
ATOM 817 N N . GLY A 1 100 ? 2.486 19.688 16.281 1 95.38 100 GLY A N 1
ATOM 818 C CA . GLY A 1 100 ? 2.195 18.375 15.711 1 95.38 100 GLY A CA 1
ATOM 819 C C . GLY A 1 100 ? 0.737 17.984 15.836 1 95.38 100 GLY A C 1
ATOM 820 O O . GLY A 1 100 ? 0.12 17.547 14.867 1 95.38 100 GLY A O 1
ATOM 821 N N . HIS A 1 101 ? 0.266 18.172 17.016 1 96.38 101 HIS A N 1
ATOM 822 C CA . HIS A 1 101 ? -1.134 17.859 17.266 1 96.38 101 HIS A CA 1
ATOM 823 C C . HIS A 1 101 ? -2.062 18.719 16.422 1 96.38 101 HIS A C 1
ATOM 825 O O . HIS A 1 101 ? -2.992 18.219 15.797 1 96.38 101 HIS A O 1
ATOM 831 N N . GLU A 1 102 ? -1.822 19.984 16.406 1 96.88 102 GLU A N 1
ATOM 832 C CA . GLU A 1 102 ? -2.682 20.875 15.633 1 96.88 102 GLU A CA 1
ATOM 833 C C . GLU A 1 102 ? -2.578 20.594 14.141 1 96.88 102 GLU A C 1
ATOM 835 O O . GLU A 1 102 ? -3.58 20.625 13.422 1 96.88 102 GLU A O 1
ATOM 840 N N . ALA A 1 103 ? -1.397 20.312 13.641 1 97.06 103 ALA A N 1
ATOM 841 C CA . ALA A 1 103 ? -1.211 19.953 12.234 1 97.06 103 ALA A CA 1
ATOM 842 C C . ALA A 1 103 ? -2.033 18.734 11.859 1 97.06 103 ALA A C 1
ATOM 844 O O . ALA A 1 103 ? -2.682 18.703 10.805 1 97.06 103 ALA A O 1
ATOM 845 N N . MET A 1 104 ? -2.006 17.734 12.727 1 97.75 104 MET A N 1
ATOM 846 C CA . MET A 1 104 ? -2.791 16.531 12.477 1 97.75 104 MET A CA 1
ATOM 847 C C . MET A 1 104 ? -4.281 16.859 12.438 1 97.75 104 MET A C 1
ATOM 849 O O . MET A 1 104 ? -5.008 16.344 11.578 1 97.75 104 MET A O 1
ATOM 853 N N . LYS A 1 105 ? -4.703 17.625 13.344 1 98.44 105 LYS A N 1
ATOM 854 C CA . LYS A 1 105 ? -6.109 18 13.359 1 98.44 105 LYS A CA 1
ATOM 855 C C . LYS A 1 105 ? -6.488 18.766 12.086 1 98.44 105 LYS A C 1
ATOM 857 O O . LYS A 1 105 ? -7.574 18.562 11.547 1 98.44 105 LYS A O 1
ATOM 862 N N . LEU A 1 106 ? -5.617 19.625 11.602 1 98.56 106 LEU A N 1
ATOM 863 C CA . LEU A 1 106 ? -5.848 20.359 10.367 1 98.56 106 LEU A CA 1
ATOM 864 C C . LEU A 1 106 ? -5.934 19.422 9.172 1 98.56 106 LEU A C 1
ATOM 866 O O . LEU A 1 106 ? -6.809 19.562 8.32 1 98.56 106 LEU A O 1
ATOM 870 N N . LEU A 1 107 ? -5.02 18.484 9.078 1 98.69 107 LEU A N 1
ATOM 871 C CA . LEU A 1 107 ? -5.035 17.5 8 1 98.69 107 LEU A CA 1
ATOM 872 C C . LEU A 1 107 ? -6.348 16.719 7.996 1 98.69 107 LEU A C 1
ATOM 874 O O . LEU A 1 107 ? -6.941 16.5 6.938 1 98.69 107 LEU A O 1
ATOM 878 N N . LYS A 1 108 ? -6.742 16.312 9.188 1 98.88 108 LYS A N 1
ATOM 879 C CA . LYS A 1 108 ? -7.996 15.57 9.297 1 98.88 108 LYS A CA 1
ATOM 880 C C . LYS A 1 108 ? -9.18 16.422 8.867 1 98.88 108 LYS A C 1
ATOM 882 O O . LYS A 1 108 ? -10.008 15.992 8.062 1 98.88 108 LYS A O 1
ATOM 887 N N . ALA A 1 109 ? -9.266 17.625 9.367 1 98.88 109 ALA A N 1
ATOM 888 C CA . ALA A 1 109 ? -10.375 18.516 9.023 1 98.88 109 ALA A CA 1
ATOM 889 C C . ALA A 1 109 ? -10.422 18.781 7.52 1 98.88 109 ALA A C 1
ATOM 891 O O . ALA A 1 109 ? -11.492 18.703 6.91 1 98.88 109 ALA A O 1
ATOM 892 N N . TRP A 1 110 ? -9.305 19.047 6.945 1 98.81 110 TRP A N 1
ATOM 893 C CA . TRP A 1 110 ? -9.25 19.312 5.512 1 98.81 110 TRP A CA 1
ATOM 894 C C . TRP A 1 110 ? -9.656 18.078 4.715 1 98.81 110 TRP A C 1
ATOM 896 O O . TRP A 1 110 ? -10.453 18.172 3.775 1 98.81 110 TRP A O 1
ATOM 906 N N . SER A 1 111 ? -9.164 16.938 5.102 1 98.81 111 SER A N 1
ATOM 907 C CA . SER A 1 111 ? -9.398 15.695 4.375 1 98.81 111 SER A CA 1
ATOM 908 C C . SER A 1 111 ? -10.867 15.273 4.473 1 98.81 111 SER A C 1
ATOM 910 O O . SER A 1 111 ? -11.469 14.883 3.473 1 98.81 111 SER A O 1
ATOM 912 N N . PHE A 1 112 ? -11.422 15.391 5.633 1 98.88 112 PHE A N 1
ATOM 913 C CA . PHE A 1 112 ? -12.742 14.805 5.867 1 98.88 112 PHE A CA 1
ATOM 914 C C . PHE A 1 112 ? -13.836 15.852 5.703 1 98.88 112 PHE A C 1
ATOM 916 O O . PHE A 1 112 ? -14.875 15.586 5.098 1 98.88 112 PHE A O 1
ATOM 923 N N . ASP A 1 113 ? -13.688 17.047 6.219 1 98.56 113 ASP A N 1
ATOM 924 C CA . ASP A 1 113 ? -14.742 18.062 6.184 1 98.56 113 ASP A CA 1
ATOM 925 C C . ASP A 1 113 ? -14.773 18.781 4.832 1 98.56 113 ASP A C 1
ATOM 927 O O . ASP A 1 113 ? -15.844 19.047 4.297 1 98.56 113 ASP A O 1
ATOM 931 N N . VAL A 1 114 ? -13.633 19.109 4.32 1 98.5 114 VAL A N 1
ATOM 932 C CA . VAL A 1 114 ? -13.555 19.906 3.105 1 98.5 114 VAL A CA 1
ATOM 933 C C . VAL A 1 114 ? -13.594 19 1.879 1 98.5 114 VAL A C 1
ATOM 935 O O . VAL A 1 114 ? -14.453 19.156 1.013 1 98.5 114 VAL A O 1
ATOM 938 N N . LEU A 1 115 ? -12.703 18.047 1.825 1 98.44 115 LEU A N 1
ATOM 939 C CA . LEU A 1 115 ? -12.586 17.203 0.64 1 98.44 115 LEU A CA 1
ATOM 940 C C . LEU A 1 115 ? -13.648 16.094 0.651 1 98.44 115 LEU A C 1
ATOM 942 O O . LEU A 1 115 ? -13.945 15.508 -0.388 1 98.44 115 LEU A O 1
ATOM 946 N N . GLY A 1 116 ? -14.125 15.742 1.852 1 98.69 116 GLY A N 1
ATOM 947 C CA . GLY A 1 116 ? -15.133 14.703 1.964 1 98.69 116 GLY A CA 1
ATOM 948 C C . GLY A 1 116 ? -14.594 13.305 1.711 1 98.69 116 GLY A C 1
ATOM 949 O O . GLY A 1 116 ? -15.281 12.461 1.139 1 98.69 116 GLY A O 1
ATOM 950 N N . PHE A 1 117 ? -13.414 13.07 2.059 1 98.81 117 PHE A N 1
ATOM 951 C CA . PHE A 1 117 ? -12.805 11.766 1.837 1 98.81 117 PHE A CA 1
ATOM 952 C C . PHE A 1 117 ? -13.336 10.75 2.838 1 98.81 117 PHE A C 1
ATOM 954 O O . PHE A 1 117 ? -13.82 11.117 3.91 1 98.81 117 PHE A O 1
ATOM 961 N N . HIS A 1 118 ? -13.273 9.461 2.516 1 98.88 118 HIS A N 1
ATOM 962 C CA . HIS A 1 118 ? -13.82 8.352 3.289 1 98.88 118 HIS A CA 1
ATOM 963 C C . HIS A 1 118 ? -12.805 7.828 4.301 1 98.88 118 HIS A C 1
ATOM 965 O O . HIS A 1 118 ? -13.172 7.398 5.395 1 98.88 118 HIS A O 1
ATOM 971 N N . ARG A 1 119 ? -11.562 7.879 3.881 1 98.88 119 ARG A N 1
ATOM 972 C CA . ARG A 1 119 ? -10.477 7.305 4.664 1 98.88 119 ARG A CA 1
ATOM 973 C C . ARG A 1 119 ? -9.195 8.109 4.5 1 98.88 119 ARG A C 1
ATOM 975 O O . ARG A 1 119 ? -8.883 8.586 3.4 1 98.88 119 ARG A O 1
ATOM 982 N N . ALA A 1 120 ? -8.492 8.305 5.562 1 98.94 120 ALA A N 1
ATOM 983 C CA . ALA A 1 120 ? -7.133 8.844 5.551 1 98.94 120 ALA A CA 1
ATOM 984 C C . ALA A 1 120 ? -6.152 7.875 6.207 1 98.94 120 ALA A C 1
ATOM 986 O O . ALA A 1 120 ? -6.508 7.164 7.148 1 98.94 120 ALA A O 1
ATOM 987 N N . TRP A 1 121 ? -4.957 7.891 5.66 1 98.94 121 TRP A N 1
ATOM 988 C CA . TRP A 1 121 ? -3.988 6.965 6.23 1 98.94 121 TRP A CA 1
ATOM 989 C C . TRP A 1 121 ? -2.566 7.484 6.055 1 98.94 121 TRP A C 1
ATOM 991 O O . TRP A 1 121 ? -2.346 8.477 5.359 1 98.94 121 TRP A O 1
ATOM 1001 N N . LEU A 1 122 ? -1.632 6.906 6.727 1 98.69 122 LEU A N 1
ATOM 1002 C CA . LEU A 1 122 ? -0.197 7.121 6.574 1 98.69 122 LEU A CA 1
ATOM 1003 C C . LEU A 1 122 ? 0.588 5.902 7.043 1 98.69 122 LEU A C 1
ATOM 1005 O O . LEU A 1 122 ? 0.013 4.969 7.605 1 98.69 122 LEU A O 1
ATOM 1009 N N . ASP A 1 123 ? 1.771 5.836 6.723 1 98.12 123 ASP A N 1
ATOM 1010 C CA . ASP A 1 123 ? 2.689 4.844 7.273 1 98.12 123 ASP A CA 1
ATOM 1011 C C . ASP A 1 123 ? 3.805 5.512 8.07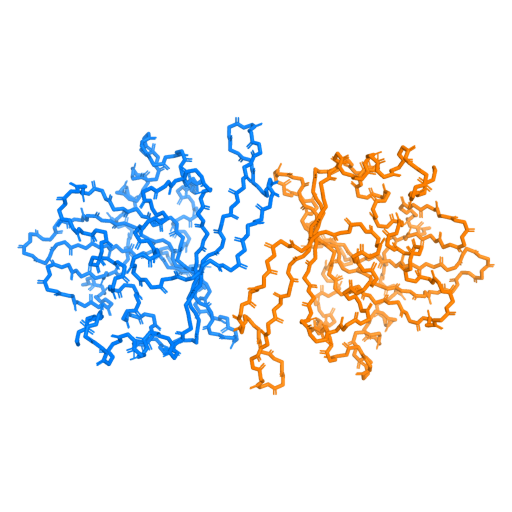 1 98.12 123 ASP A C 1
ATOM 1013 O O . ASP A 1 123 ? 4.039 6.715 7.934 1 98.12 123 ASP A O 1
ATOM 1017 N N . CYS A 1 124 ? 4.379 4.781 8.93 1 97.88 124 CYS A N 1
ATOM 1018 C CA . CYS A 1 124 ? 5.363 5.285 9.883 1 97.88 124 CYS A CA 1
ATOM 1019 C C . CYS A 1 124 ? 6.363 4.199 10.258 1 97.88 124 CYS A C 1
ATOM 1021 O O . CYS A 1 124 ? 5.988 3.045 10.469 1 97.88 124 CYS A O 1
ATOM 1023 N N . LYS A 1 125 ? 7.637 4.633 10.367 1 97.5 125 LYS A N 1
ATOM 1024 C CA . LYS A 1 125 ? 8.625 3.691 10.891 1 97.5 125 LYS A CA 1
ATOM 1025 C C . LYS A 1 125 ? 8.211 3.186 12.273 1 97.5 125 LYS A C 1
ATOM 1027 O O . LYS A 1 125 ? 7.754 3.963 13.109 1 97.5 125 LYS A O 1
ATOM 1032 N N . ASP A 1 126 ? 8.406 1.858 12.469 1 98.06 126 ASP A N 1
ATOM 1033 C CA . ASP A 1 126 ? 7.902 1.26 13.703 1 98.06 126 ASP A CA 1
ATOM 1034 C C . ASP A 1 126 ? 8.703 1.729 14.914 1 98.06 126 ASP A C 1
ATOM 1036 O O . ASP A 1 126 ? 8.227 1.673 16.047 1 98.06 126 ASP A O 1
ATOM 1040 N N . TYR A 1 127 ? 9.898 2.246 14.719 1 96.94 127 TYR A N 1
ATOM 1041 C CA . TYR A 1 127 ? 10.719 2.703 15.828 1 96.94 127 TYR A CA 1
ATOM 1042 C C . TYR A 1 127 ? 10.516 4.191 16.078 1 96.94 127 TYR A C 1
ATOM 1044 O O . TYR A 1 127 ? 11.117 4.762 17 1 96.94 127 TYR A O 1
ATOM 1052 N N . ASN A 1 128 ? 9.758 4.895 15.289 1 95.75 128 ASN A N 1
ATOM 1053 C CA . ASN A 1 128 ? 9.445 6.301 15.508 1 95.75 128 ASN A CA 1
ATOM 1054 C C . ASN A 1 128 ? 8.352 6.473 16.562 1 95.75 128 ASN A C 1
ATOM 1056 O O . ASN A 1 128 ? 7.242 6.898 16.25 1 95.75 128 ASN A O 1
ATOM 1060 N N . ALA A 1 129 ? 8.742 6.266 17.75 1 96.69 129 ALA A N 1
ATOM 1061 C CA . ALA A 1 129 ? 7.793 6.23 18.859 1 96.69 129 ALA A CA 1
ATOM 1062 C C . ALA A 1 129 ? 7.074 7.566 19.016 1 96.69 129 ALA A C 1
ATOM 1064 O O . ALA A 1 129 ? 5.879 7.605 19.312 1 96.69 129 ALA A O 1
ATOM 1065 N N . ARG A 1 130 ? 7.766 8.609 18.828 1 93.56 130 ARG A N 1
ATOM 1066 C CA . ARG A 1 130 ? 7.199 9.945 19 1 93.56 130 ARG A CA 1
ATOM 1067 C C . ARG A 1 130 ? 6.074 10.188 17.984 1 93.56 130 ARG A C 1
ATOM 1069 O O . ARG A 1 130 ? 4.984 10.625 18.359 1 93.56 130 ARG A O 1
ATOM 1076 N N . ALA A 1 131 ? 6.344 9.938 16.734 1 95.94 131 ALA A N 1
ATOM 1077 C CA . ALA A 1 131 ? 5.332 10.125 15.688 1 95.94 131 ALA A CA 1
ATOM 1078 C C . ALA A 1 131 ? 4.152 9.18 15.906 1 95.94 131 ALA A C 1
ATOM 1080 O O . ALA A 1 131 ? 2.996 9.578 15.781 1 95.94 131 ALA A O 1
ATOM 1081 N N . LEU A 1 132 ? 4.438 7.938 16.219 1 98.06 132 LEU A N 1
ATOM 1082 C CA . LEU A 1 132 ? 3.379 6.969 16.469 1 98.06 132 LEU A CA 1
ATOM 1083 C C . LEU A 1 132 ? 2.479 7.434 17.609 1 98.06 132 LEU A C 1
ATOM 1085 O O . LEU A 1 132 ? 1.253 7.336 17.516 1 98.06 132 LEU A O 1
ATOM 1089 N N . HIS A 1 133 ? 3.055 7.891 18.672 1 97.31 133 HIS A N 1
ATOM 1090 C CA . HIS A 1 133 ? 2.289 8.414 19.797 1 97.31 133 HIS A CA 1
ATOM 1091 C C . HIS A 1 133 ? 1.398 9.578 19.359 1 97.31 133 HIS A C 1
ATOM 1093 O O . HIS A 1 133 ? 0.221 9.625 19.719 1 97.31 133 HIS A O 1
ATOM 1099 N N . LEU A 1 134 ? 1.93 10.477 18.609 1 96.56 134 LEU A N 1
ATOM 1100 C CA . LEU A 1 134 ? 1.166 11.602 18.094 1 96.56 134 LEU A CA 1
ATOM 1101 C C . LEU A 1 134 ? -0.032 11.125 17.281 1 96.56 134 LEU A C 1
ATOM 1103 O O . LEU A 1 134 ? -1.164 11.547 17.516 1 96.56 134 LEU A O 1
ATOM 1107 N N . TYR A 1 135 ? 0.176 10.234 16.312 1 98.25 135 TYR A N 1
ATOM 1108 C CA . TYR A 1 135 ? -0.883 9.758 15.43 1 98.25 135 TYR A CA 1
ATOM 1109 C C . TYR A 1 135 ? -1.974 9.047 16.234 1 98.25 135 TYR A C 1
ATOM 1111 O O . TYR A 1 135 ? -3.164 9.297 16.016 1 98.25 135 TYR A O 1
ATOM 1119 N N . GLU A 1 136 ? -1.507 8.227 17.109 1 98.62 136 GLU A N 1
ATOM 1120 C CA . GLU A 1 136 ? -2.465 7.461 17.891 1 98.62 136 GLU A CA 1
ATOM 1121 C C . GLU A 1 136 ? -3.242 8.367 18.844 1 98.62 136 GLU A C 1
ATOM 1123 O O . GLU A 1 136 ? -4.445 8.188 19.031 1 98.62 136 GLU A O 1
ATOM 1128 N N . THR A 1 137 ? -2.57 9.297 19.469 1 97.88 137 THR A N 1
ATOM 1129 C CA . THR A 1 137 ? -3.234 10.266 20.344 1 97.88 137 THR A CA 1
ATOM 1130 C C . THR A 1 137 ? -4.27 11.062 19.547 1 97.88 137 THR A C 1
ATOM 1132 O O . THR A 1 137 ? -5.316 11.43 20.094 1 97.88 137 THR A O 1
ATOM 1135 N N . GLU A 1 138 ? -3.969 11.234 18.312 1 98 138 GLU A N 1
ATOM 1136 C CA . GLU A 1 138 ? -4.871 12 17.453 1 98 138 GLU A CA 1
ATOM 1137 C C . GLU A 1 138 ? -5.91 11.094 16.797 1 98 138 GLU A C 1
ATOM 1139 O O . GLU A 1 138 ? -6.598 11.508 15.859 1 98 138 GLU A O 1
ATOM 1144 N N . GLY A 1 139 ? -6.027 9.906 17.203 1 98.62 139 GLY A N 1
ATOM 1145 C CA . GLY A 1 139 ? -7.184 9.078 16.891 1 98.62 139 GLY A CA 1
ATOM 1146 C C . GLY A 1 139 ? -6.934 8.117 15.75 1 98.62 139 GLY A C 1
ATOM 1147 O O . GLY A 1 139 ? -7.816 7.34 15.383 1 98.62 139 GLY A O 1
ATOM 1148 N N . MET A 1 140 ? -5.77 8.156 15.195 1 98.81 140 MET A N 1
ATOM 1149 C CA . MET A 1 140 ? -5.469 7.176 14.156 1 98.81 140 MET A CA 1
ATOM 1150 C C . MET A 1 140 ? -5.34 5.777 14.75 1 98.81 140 MET A C 1
ATOM 1152 O O . MET A 1 140 ? -4.77 5.605 15.828 1 98.81 140 MET A O 1
ATOM 1156 N N . LEU A 1 141 ? -5.754 4.793 14 1 98.88 141 LEU A N 1
ATOM 1157 C CA . LEU A 1 141 ? -5.688 3.408 14.461 1 98.88 141 LEU A CA 1
ATOM 1158 C C . LEU A 1 141 ? -4.652 2.619 13.664 1 98.88 141 LEU A C 1
ATOM 1160 O O . LEU A 1 141 ? -4.57 2.758 12.438 1 98.88 141 LEU A O 1
ATOM 1164 N N . ARG A 1 142 ? -3.885 1.812 14.367 1 98.81 142 ARG A N 1
ATOM 1165 C CA . ARG A 1 142 ? -2.979 0.9 13.68 1 98.81 142 ARG A CA 1
ATOM 1166 C C . ARG A 1 142 ? -3.752 -0.172 12.914 1 98.81 142 ARG A C 1
ATOM 1168 O O . ARG A 1 142 ? -4.637 -0.823 13.477 1 98.81 142 ARG A O 1
ATOM 1175 N N . GLU A 1 143 ? -3.42 -0.252 11.695 1 98.88 143 GLU A N 1
ATOM 1176 C CA . GLU A 1 143 ? -4.117 -1.226 10.859 1 98.88 143 GLU A CA 1
ATOM 1177 C C . GLU A 1 143 ? -3.203 -2.389 10.492 1 98.88 143 GLU A C 1
ATOM 1179 O O . GLU A 1 143 ? -3.674 -3.445 10.062 1 98.88 143 GLU A O 1
ATOM 1184 N N . GLY A 1 144 ? -1.907 -2.135 10.617 1 98.75 144 GLY A N 1
ATOM 1185 C CA . GLY A 1 144 ? -0.997 -3.225 10.305 1 98.75 144 GLY A CA 1
ATOM 1186 C C . GLY A 1 144 ? 0.462 -2.857 10.5 1 98.75 144 GLY A C 1
ATOM 1187 O O . GLY A 1 144 ? 0.798 -1.682 10.656 1 98.75 144 GLY A O 1
ATOM 1188 N N . LEU A 1 145 ? 1.276 -3.828 10.617 1 98.88 145 LEU A N 1
ATOM 1189 C CA . LEU A 1 145 ? 2.732 -3.76 10.57 1 98.88 145 LEU A CA 1
ATOM 1190 C C . LEU A 1 145 ? 3.277 -4.516 9.359 1 98.88 145 LEU A C 1
ATOM 1192 O O . LEU A 1 145 ? 3.238 -5.75 9.328 1 98.88 145 LEU A O 1
ATOM 1196 N N . ILE A 1 146 ? 3.732 -3.797 8.383 1 98.88 146 ILE A N 1
ATOM 1197 C CA . ILE A 1 146 ? 4.301 -4.391 7.176 1 98.88 146 ILE A CA 1
ATOM 1198 C C . ILE A 1 146 ? 5.797 -4.633 7.379 1 98.88 146 ILE A C 1
ATOM 1200 O O . ILE A 1 146 ? 6.578 -3.688 7.484 1 98.88 146 ILE A O 1
ATOM 1204 N N . ARG A 1 147 ? 6.16 -5.871 7.391 1 98.81 147 ARG A N 1
ATOM 1205 C CA . ARG A 1 147 ? 7.5 -6.262 7.816 1 98.81 147 ARG A CA 1
ATOM 1206 C C . ARG A 1 147 ? 8.508 -6.051 6.691 1 98.81 147 ARG A C 1
ATOM 1208 O O . ARG A 1 147 ? 8.281 -6.469 5.559 1 98.81 147 ARG A O 1
ATOM 1215 N N . GLU A 1 148 ? 9.609 -5.379 7.023 1 98.81 148 GLU A N 1
ATOM 1216 C CA . GLU A 1 148 ? 10.805 -5.254 6.203 1 98.81 148 GLU A CA 1
ATOM 1217 C C . GLU A 1 148 ? 10.461 -4.863 4.773 1 98.81 148 GLU A C 1
ATOM 1219 O O . GLU A 1 148 ? 10.984 -5.441 3.818 1 98.81 148 GLU A O 1
ATOM 1224 N N . THR A 1 149 ? 9.609 -3.857 4.617 1 98.31 149 THR A N 1
ATOM 1225 C CA . THR A 1 149 ? 9.008 -3.479 3.346 1 98.31 149 THR A CA 1
ATOM 1226 C C . THR A 1 149 ? 9.805 -2.359 2.682 1 98.31 149 THR A C 1
ATOM 1228 O O . THR A 1 149 ? 9.617 -2.078 1.495 1 98.31 149 THR A O 1
ATOM 1231 N N . ILE A 1 150 ? 10.695 -1.734 3.334 1 96.75 150 ILE A N 1
ATOM 1232 C CA . ILE A 1 150 ? 11.5 -0.656 2.764 1 96.75 150 ILE A CA 1
ATOM 1233 C C . ILE A 1 150 ? 12.961 -0.824 3.174 1 96.75 150 ILE A C 1
ATOM 1235 O O . ILE A 1 150 ? 13.258 -1.521 4.145 1 96.75 150 ILE A O 1
ATOM 1239 N N . VAL A 1 151 ? 13.812 -0.203 2.365 1 95.56 151 VAL A N 1
ATOM 1240 C CA . VAL A 1 151 ? 15.234 -0.187 2.678 1 95.56 151 VAL A CA 1
ATOM 1241 C C . VAL A 1 151 ? 15.703 1.25 2.904 1 95.56 151 VAL A C 1
ATOM 1243 O O . VAL A 1 151 ? 15.461 2.125 2.066 1 95.56 151 VAL A O 1
ATOM 1246 N N . THR A 1 152 ? 16.188 1.497 4.043 1 91 152 THR A N 1
ATOM 1247 C CA . THR A 1 152 ? 16.812 2.771 4.395 1 91 152 THR A CA 1
ATOM 1248 C C . THR A 1 152 ? 18.25 2.568 4.836 1 91 152 THR A C 1
ATOM 1250 O O . THR A 1 152 ? 18.516 1.839 5.797 1 91 152 THR A O 1
ATOM 1253 N N . ASN A 1 153 ? 19.172 3.191 4.105 1 88.81 153 ASN A N 1
ATOM 1254 C CA . ASN A 1 153 ? 20.594 3.049 4.395 1 88.81 153 ASN A CA 1
ATOM 1255 C C . ASN A 1 153 ? 21.016 1.583 4.449 1 88.81 153 ASN A C 1
ATOM 1257 O O . ASN A 1 153 ? 21.688 1.155 5.395 1 88.81 153 ASN A O 1
ATOM 1261 N N . GLY A 1 154 ? 20.484 0.812 3.617 1 91.81 154 GLY A N 1
ATOM 1262 C CA . GLY A 1 154 ? 20.875 -0.578 3.449 1 91.81 154 GLY A CA 1
ATOM 1263 C C . GLY A 1 154 ? 20.219 -1.513 4.441 1 91.81 154 GLY A C 1
ATOM 1264 O O . GLY A 1 154 ? 20.516 -2.709 4.465 1 91.81 154 GLY A O 1
ATOM 1265 N N . ARG A 1 155 ? 19.359 -0.982 5.227 1 95.25 155 ARG A N 1
ATOM 1266 C CA . ARG A 1 155 ? 18.703 -1.803 6.234 1 95.25 155 ARG A CA 1
ATOM 1267 C C . ARG A 1 155 ? 17.203 -1.929 5.938 1 95.25 155 ARG A C 1
ATOM 1269 O O . ARG A 1 155 ? 16.547 -0.939 5.617 1 95.25 155 ARG A O 1
ATOM 1276 N N . TYR A 1 156 ? 16.766 -3.127 6.066 1 98 156 TYR A N 1
ATOM 1277 C CA . TYR A 1 156 ? 15.328 -3.35 5.926 1 98 156 TYR A CA 1
ATOM 1278 C C . TYR A 1 156 ? 14.578 -2.842 7.152 1 98 156 TYR A C 1
ATOM 1280 O O . TYR A 1 156 ? 15.016 -3.043 8.289 1 98 156 TYR A O 1
ATOM 1288 N N . GLU A 1 157 ? 13.461 -2.18 6.879 1 98.06 157 GLU A N 1
ATOM 1289 C CA . GLU A 1 157 ? 12.68 -1.595 7.961 1 98.06 157 GLU A CA 1
ATOM 1290 C C . GLU A 1 157 ? 11.195 -1.908 7.797 1 98.06 157 GLU A C 1
ATOM 1292 O O . GLU A 1 157 ? 10.719 -2.129 6.68 1 98.06 157 GLU A O 1
ATOM 1297 N N . ASN A 1 158 ? 10.562 -1.941 8.969 1 98.5 158 ASN A N 1
ATOM 1298 C CA . ASN A 1 158 ? 9.117 -2.145 9.016 1 98.5 158 ASN A CA 1
ATOM 1299 C C . ASN A 1 158 ? 8.359 -0.82 8.945 1 98.5 158 ASN A C 1
ATOM 1301 O O . ASN A 1 158 ? 8.898 0.229 9.297 1 98.5 158 ASN A O 1
ATOM 1305 N N . LEU A 1 159 ? 7.148 -0.921 8.445 1 98.5 159 LEU A N 1
ATOM 1306 C CA . LEU A 1 159 ? 6.246 0.224 8.477 1 98.5 159 LEU A CA 1
ATOM 1307 C C . LEU A 1 159 ? 4.949 -0.126 9.203 1 98.5 159 LEU A C 1
ATOM 1309 O O . LEU A 1 159 ? 4.371 -1.188 8.969 1 98.5 159 LEU A O 1
ATOM 1313 N N . VAL A 1 160 ? 4.57 0.72 10.094 1 98.81 160 VAL A N 1
ATOM 1314 C CA . VAL A 1 160 ? 3.24 0.664 10.695 1 98.81 160 VAL A CA 1
ATOM 1315 C C . VAL A 1 160 ? 2.248 1.439 9.828 1 98.81 160 VAL A C 1
ATOM 1317 O O . VAL A 1 160 ? 2.516 2.578 9.438 1 98.81 160 VAL A O 1
ATOM 1320 N N . ILE A 1 161 ? 1.168 0.82 9.516 1 98.88 161 ILE A N 1
ATOM 1321 C CA . ILE A 1 161 ? 0.091 1.493 8.797 1 98.88 161 ILE A CA 1
ATOM 1322 C C . ILE A 1 161 ? -0.957 1.994 9.789 1 98.88 161 ILE A C 1
ATOM 1324 O O . ILE A 1 161 ? -1.412 1.242 10.648 1 98.88 161 ILE A O 1
ATOM 1328 N N . LEU A 1 162 ? -1.294 3.25 9.695 1 98.94 162 LEU A N 1
ATOM 1329 C CA . LEU A 1 162 ? -2.354 3.826 10.516 1 98.94 162 LEU A CA 1
ATOM 1330 C C . LEU A 1 162 ? -3.428 4.469 9.641 1 98.94 162 LEU A C 1
ATOM 1332 O O . LEU A 1 162 ? -3.113 5.109 8.633 1 98.94 162 LEU A O 1
ATOM 1336 N N . GLY A 1 163 ? -4.703 4.293 10.023 1 98.88 163 GLY A N 1
ATOM 1337 C CA . GLY A 1 163 ? -5.809 4.836 9.242 1 98.88 163 GLY A CA 1
ATOM 1338 C C . GLY A 1 163 ? -6.918 5.41 10.109 1 98.88 163 GLY A C 1
ATOM 1339 O O . GLY A 1 163 ? -6.977 5.148 11.312 1 98.88 163 GLY A O 1
ATOM 1340 N N . MET A 1 164 ? -7.742 6.184 9.555 1 98.94 164 MET A N 1
ATOM 1341 C CA . MET A 1 164 ? -8.945 6.75 10.148 1 98.94 164 MET A CA 1
ATOM 1342 C C . MET A 1 164 ? -10.07 6.832 9.117 1 98.94 164 MET A C 1
ATOM 1344 O O . MET A 1 164 ? -9.852 7.258 7.98 1 98.94 164 MET A O 1
ATOM 1348 N N . LEU A 1 165 ? -11.219 6.391 9.492 1 98.94 165 LEU A N 1
ATOM 1349 C CA . LEU A 1 165 ? -12.406 6.5 8.656 1 98.94 165 LEU A CA 1
ATOM 1350 C C . LEU A 1 165 ? -13.172 7.785 8.961 1 98.94 165 LEU A C 1
ATOM 1352 O O . LEU A 1 165 ? -13.148 8.281 10.086 1 98.94 165 LEU A O 1
ATOM 1356 N N . ALA A 1 166 ? -13.867 8.258 7.977 1 98.81 166 ALA A N 1
ATOM 1357 C CA . ALA A 1 166 ? -14.633 9.492 8.109 1 98.81 166 ALA A CA 1
ATOM 1358 C C . ALA A 1 166 ? -15.562 9.43 9.32 1 98.81 166 ALA A C 1
ATOM 1360 O O . ALA A 1 166 ? -15.68 10.406 10.07 1 98.81 166 ALA A O 1
ATOM 1361 N N . ARG A 1 167 ? -16.219 8.305 9.516 1 98.81 167 ARG A N 1
ATOM 1362 C CA . ARG A 1 167 ? -17.156 8.188 10.617 1 98.81 167 ARG A CA 1
ATOM 1363 C C . ARG A 1 167 ? -16.438 8.266 11.961 1 98.81 167 ARG A C 1
ATOM 1365 O O . ARG A 1 167 ? -17 8.773 12.945 1 98.81 167 ARG A O 1
ATOM 1372 N N . GLU A 1 168 ? -15.297 7.777 12.078 1 98.88 168 GLU A N 1
ATOM 1373 C CA . GLU A 1 168 ? -14.5 7.859 13.297 1 98.88 168 GLU A CA 1
ATOM 1374 C C . GLU A 1 168 ? -14.094 9.305 13.586 1 98.88 168 GLU A C 1
ATOM 1376 O O . GLU A 1 168 ? -14.141 9.75 14.734 1 98.88 168 GLU A O 1
ATOM 1381 N N . TYR A 1 169 ? -13.641 9.992 12.539 1 98.88 169 TYR A N 1
ATOM 1382 C CA . TYR A 1 169 ? -13.344 11.414 12.656 1 98.88 169 TYR A CA 1
ATOM 1383 C C . TYR A 1 169 ? -14.555 12.18 13.164 1 98.88 169 TYR A C 1
ATOM 1385 O O . TYR A 1 169 ? -14.445 13 14.078 1 98.88 169 TYR A O 1
ATOM 1393 N N . GLN A 1 170 ? -15.719 11.891 12.586 1 98.69 170 GLN A N 1
ATOM 1394 C CA . GLN A 1 170 ? -16.938 12.578 12.969 1 98.69 170 GLN A CA 1
ATOM 1395 C C . GLN A 1 170 ? -17.297 12.297 14.43 1 98.69 170 GLN A C 1
ATOM 1397 O O . GLN A 1 170 ? -17.766 13.188 15.141 1 98.69 170 GLN A O 1
ATOM 1402 N N . ALA A 1 171 ? -17.109 11.078 14.805 1 98.75 171 ALA A N 1
ATOM 1403 C CA . ALA A 1 171 ? -17.375 10.727 16.203 1 98.75 171 ALA A CA 1
ATOM 1404 C C . ALA A 1 171 ? -16.469 11.508 17.141 1 98.75 171 ALA A C 1
ATOM 1406 O O . ALA A 1 171 ? -16.922 12.023 18.172 1 98.75 171 ALA A O 1
ATOM 1407 N N . ARG A 1 172 ? -15.234 11.617 16.828 1 98.69 172 ARG A N 1
ATOM 1408 C CA . ARG A 1 172 ? -14.297 12.383 17.641 1 98.69 172 ARG A CA 1
ATOM 1409 C C . ARG A 1 172 ? -14.664 13.867 17.656 1 98.69 172 ARG A C 1
ATOM 1411 O O . ARG A 1 172 ? -14.547 14.531 18.688 1 98.69 172 ARG A O 1
ATOM 1418 N N . LYS A 1 173 ? -15.039 14.32 16.484 1 98.06 173 LYS A N 1
ATOM 1419 C CA . LYS A 1 173 ? -15.469 15.711 16.391 1 98.06 173 LYS A CA 1
ATOM 1420 C C . LYS A 1 173 ? -16.656 15.984 17.297 1 98.06 173 LYS A C 1
ATOM 1422 O O . LYS A 1 173 ? -16.703 17 17.984 1 98.06 173 LYS A O 1
ATOM 1427 N N . ALA A 1 174 ? -17.578 15.086 17.297 1 98.06 174 ALA A N 1
ATOM 1428 C CA . ALA A 1 174 ? -18.75 15.203 18.141 1 98.06 174 ALA A CA 1
ATOM 1429 C C . ALA A 1 174 ? -18.359 15.219 19.625 1 98.06 174 ALA A C 1
ATOM 1431 O O . ALA A 1 174 ? -19.047 15.836 20.438 1 98.06 174 ALA A O 1
ATOM 1432 N N . GLU A 1 175 ? -17.297 14.555 19.953 1 98.12 175 GLU A N 1
ATOM 1433 C CA . GLU A 1 175 ? -16.812 14.492 21.328 1 98.12 175 GLU A CA 1
ATOM 1434 C C . GLU A 1 175 ? -15.93 15.695 21.656 1 98.12 175 GLU A C 1
ATOM 1436 O O . GLU A 1 175 ? -15.422 15.805 22.781 1 98.12 175 GLU A O 1
ATOM 1441 N N . GLY A 1 176 ? -15.633 16.594 20.719 1 97.44 176 GLY A N 1
ATOM 1442 C CA . GLY A 1 176 ? -14.852 17.797 20.938 1 97.44 176 GLY A CA 1
ATOM 1443 C C . GLY A 1 176 ? -13.352 17.562 20.844 1 97.44 176 GLY A C 1
ATOM 1444 O O . GLY A 1 176 ? -12.562 18.375 21.328 1 97.44 176 GLY A O 1
ATOM 1445 N N . LEU A 1 177 ? -12.969 16.469 20.203 1 97.75 177 LEU A N 1
ATOM 1446 C CA . LEU A 1 177 ? -11.562 16.094 20.172 1 97.75 177 LEU A CA 1
ATOM 1447 C C . LEU A 1 177 ? -10.898 16.594 18.891 1 97.75 177 LEU A C 1
ATOM 1449 O O . LEU A 1 177 ? -9.688 16.422 18.703 1 97.75 177 LEU A O 1
ATOM 1453 N N . GLU A 1 178 ? -11.711 17.141 18 1 98.12 178 GLU A N 1
ATOM 1454 C CA . GLU A 1 178 ? -11.227 17.672 16.719 1 98.12 178 GLU A CA 1
ATOM 1455 C C . GLU A 1 178 ? -11.516 19.172 16.609 1 98.12 178 GLU A C 1
ATOM 1457 O O . GLU A 1 178 ? -12.148 19.75 17.5 1 98.12 178 GLU A O 1
ATOM 1462 N N . LEU A 1 179 ? -10.938 19.75 15.516 1 93.62 179 LEU A N 1
ATOM 1463 C CA . LEU A 1 179 ? -11.188 21.172 15.273 1 93.62 179 LEU A CA 1
ATOM 1464 C C . LEU A 1 179 ? -12.664 21.422 14.977 1 93.62 179 LEU A C 1
ATOM 1466 O O . LEU A 1 179 ? -13.312 20.609 14.32 1 93.62 179 LEU A O 1
ATOM 1470 N N . GLY A 1 180 ? -13.242 22.469 15.539 1 80.25 180 GLY A N 1
ATOM 1471 C CA . GLY A 1 180 ? -14.641 22.859 15.398 1 80.25 180 GLY A CA 1
ATOM 1472 C C . GLY A 1 180 ? -14.969 23.438 14.039 1 80.25 180 GLY A C 1
ATOM 1473 O O . GLY A 1 180 ? -14.07 23.891 13.32 1 80.25 180 GLY A O 1
ATOM 1474 N N . MET B 1 1 ? 9.109 -18.688 -28.562 1 69.88 1 MET B N 1
ATOM 1475 C CA . MET B 1 1 ? 8.938 -19.688 -27.516 1 69.88 1 MET B CA 1
ATOM 1476 C C . MET B 1 1 ? 8.531 -19.016 -26.203 1 69.88 1 MET B C 1
ATOM 1478 O O . MET B 1 1 ? 8.852 -17.859 -25.969 1 69.88 1 MET B O 1
ATOM 1482 N N . LYS B 1 2 ? 7.562 -19.609 -25.375 1 87.44 2 LYS B N 1
ATOM 1483 C CA . LYS B 1 2 ? 7.074 -19.062 -24.125 1 87.44 2 LYS B CA 1
ATOM 1484 C C . LYS B 1 2 ? 8.164 -19.078 -23.047 1 87.44 2 LYS B C 1
ATOM 1486 O O . LYS B 1 2 ? 8.961 -20.016 -22.984 1 87.44 2 LYS B O 1
ATOM 1491 N N . GLU B 1 3 ? 8.352 -18.016 -22.375 1 95.56 3 GLU B N 1
ATOM 1492 C CA . GLU B 1 3 ? 9.359 -17.922 -21.328 1 95.56 3 GLU B CA 1
ATOM 1493 C C . GLU B 1 3 ? 8.891 -18.609 -20.047 1 95.56 3 GLU B C 1
ATOM 1495 O O . GLU B 1 3 ? 7.988 -18.109 -19.375 1 95.56 3 GLU B O 1
ATOM 1500 N N . ILE B 1 4 ? 9.547 -19.703 -19.781 1 98.25 4 ILE B N 1
ATOM 1501 C CA . ILE B 1 4 ? 9.227 -20.453 -18.578 1 98.25 4 ILE B CA 1
ATOM 1502 C C . ILE B 1 4 ? 9.961 -19.844 -17.391 1 98.25 4 ILE B C 1
ATOM 1504 O O . ILE B 1 4 ? 11.18 -19.656 -17.422 1 98.25 4 ILE B O 1
ATOM 1508 N N . LEU B 1 5 ? 9.227 -19.578 -16.328 1 98.44 5 LEU B N 1
ATOM 1509 C CA . LEU B 1 5 ? 9.805 -18.906 -15.164 1 98.44 5 LEU B CA 1
ATOM 1510 C C . LEU B 1 5 ? 10.203 -19.922 -14.094 1 98.44 5 LEU B C 1
ATOM 1512 O O . LEU B 1 5 ? 11.234 -19.766 -13.438 1 98.44 5 LEU B O 1
ATOM 1516 N N . TYR B 1 6 ? 9.422 -20.891 -13.906 1 98.25 6 TYR B N 1
ATOM 1517 C CA . TYR B 1 6 ? 9.664 -21.938 -12.922 1 98.25 6 TYR B CA 1
ATOM 1518 C C . TYR B 1 6 ? 8.781 -23.141 -13.188 1 98.25 6 TYR B C 1
ATOM 1520 O O . TYR B 1 6 ? 7.664 -23.016 -13.688 1 98.25 6 TYR B O 1
ATOM 1528 N N . GLU B 1 7 ? 9.297 -24.312 -12.883 1 98.12 7 GLU B N 1
ATOM 1529 C CA . GLU B 1 7 ? 8.562 -25.547 -13.125 1 98.12 7 GLU B CA 1
ATOM 1530 C C . GLU B 1 7 ? 8.422 -26.359 -11.836 1 98.12 7 GLU B C 1
ATOM 1532 O O . GLU B 1 7 ? 9.375 -26.5 -11.07 1 98.12 7 GLU B O 1
ATOM 1537 N N . GLY B 1 8 ? 7.156 -26.781 -11.617 1 97.44 8 GLY B N 1
ATOM 1538 C CA . GLY B 1 8 ? 6.852 -27.672 -10.508 1 97.44 8 GLY B CA 1
ATOM 1539 C C . GLY B 1 8 ? 6.5 -29.078 -10.961 1 97.44 8 GLY B C 1
ATOM 1540 O O . GLY B 1 8 ? 6.887 -29.5 -12.055 1 97.44 8 GLY B O 1
ATOM 1541 N N . PRO B 1 9 ? 5.891 -29.922 -10.055 1 97 9 PRO B N 1
ATOM 1542 C CA . PRO B 1 9 ? 5.574 -31.312 -10.391 1 97 9 PRO B CA 1
ATOM 1543 C C . PRO B 1 9 ? 4.5 -31.438 -11.477 1 97 9 PRO B C 1
ATOM 1545 O O . PRO B 1 9 ? 4.617 -32.25 -12.383 1 97 9 PRO B O 1
ATOM 1548 N N . ARG B 1 10 ? 3.395 -30.609 -11.336 1 96.69 10 ARG B N 1
ATOM 1549 C CA . ARG B 1 10 ? 2.297 -30.703 -12.289 1 96.69 10 ARG B CA 1
ATOM 1550 C C . ARG B 1 10 ? 2.143 -29.406 -13.078 1 96.69 10 ARG B C 1
ATOM 1552 O O . ARG B 1 10 ? 1.688 -29.422 -14.227 1 96.69 10 ARG B O 1
ATOM 1559 N N . LEU B 1 11 ? 2.559 -28.297 -12.453 1 97.19 11 LEU B N 1
ATOM 1560 C CA . LEU B 1 11 ? 2.34 -26.984 -13.039 1 97.19 11 LEU B CA 1
ATOM 1561 C C . LEU B 1 11 ? 3.666 -26.281 -13.32 1 97.19 11 LEU B C 1
ATOM 1563 O O . LEU B 1 11 ? 4.688 -26.625 -12.719 1 97.19 11 LEU B O 1
ATOM 1567 N N . ARG B 1 12 ? 3.635 -25.312 -14.273 1 98.06 12 ARG B N 1
ATOM 1568 C CA . ARG B 1 12 ? 4.73 -24.375 -14.484 1 98.06 12 ARG B CA 1
ATOM 1569 C C . ARG B 1 12 ? 4.215 -22.953 -14.57 1 98.06 12 ARG B C 1
ATOM 1571 O O . ARG B 1 12 ? 3.057 -22.719 -14.93 1 98.06 12 ARG B O 1
ATOM 1578 N N . LEU B 1 13 ? 5.098 -22.031 -14.188 1 98.31 13 LEU B N 1
ATOM 1579 C CA . LEU B 1 13 ? 4.855 -20.609 -14.414 1 98.31 13 LEU B CA 1
ATOM 1580 C C . LEU B 1 13 ? 5.52 -20.141 -15.703 1 98.31 13 LEU B C 1
ATOM 1582 O O . LEU B 1 13 ? 6.668 -20.5 -15.977 1 98.31 13 LEU B O 1
ATOM 1586 N N . ARG B 1 14 ? 4.844 -19.359 -16.453 1 98.31 14 ARG B N 1
ATOM 1587 C CA . ARG B 1 14 ? 5.461 -18.766 -17.625 1 98.31 14 ARG B CA 1
ATOM 1588 C C . ARG B 1 14 ? 5.004 -17.312 -17.797 1 98.31 14 ARG B C 1
ATOM 1590 O O . ARG B 1 14 ? 3.904 -16.953 -17.375 1 98.31 14 ARG B O 1
ATOM 1597 N N . LYS B 1 15 ? 5.836 -16.562 -18.375 1 98.31 15 LYS B N 1
ATOM 1598 C CA . LYS B 1 15 ? 5.48 -15.195 -18.75 1 98.31 15 LYS B CA 1
ATOM 1599 C C . LYS B 1 15 ? 4.391 -15.188 -19.828 1 98.31 15 LYS B C 1
ATOM 1601 O O . LYS B 1 15 ? 4.441 -15.969 -20.781 1 98.31 15 LYS B O 1
ATOM 1606 N N . ALA B 1 16 ? 3.395 -14.375 -19.656 1 98.38 16 ALA B N 1
ATOM 1607 C CA . ALA B 1 16 ? 2.336 -14.258 -20.656 1 98.38 16 ALA B CA 1
ATOM 1608 C C . ALA B 1 16 ? 2.805 -13.438 -21.859 1 98.38 16 ALA B C 1
ATOM 1610 O O . ALA B 1 16 ? 3.754 -12.656 -21.75 1 98.38 16 ALA B O 1
ATOM 1611 N N . ASP B 1 17 ? 2.135 -13.648 -22.953 1 97.44 17 ASP B N 1
ATOM 1612 C CA . ASP B 1 17 ? 2.311 -12.812 -24.141 1 97.44 17 ASP B CA 1
ATOM 1613 C C . ASP B 1 17 ? 0.962 -12.422 -24.734 1 97.44 17 ASP B C 1
ATOM 1615 O O . ASP B 1 17 ? -0.087 -12.695 -24.156 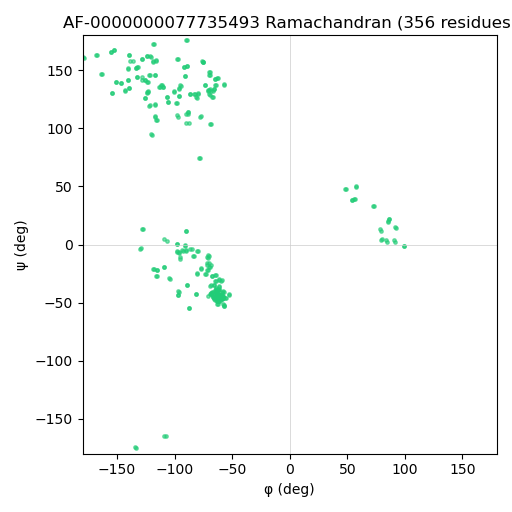1 97.44 17 ASP B O 1
ATOM 1619 N N . LEU B 1 18 ? 0.989 -11.758 -25.875 1 97.19 18 LEU B N 1
ATOM 1620 C CA . LEU B 1 18 ? -0.225 -11.172 -26.438 1 97.19 18 LEU B CA 1
ATOM 1621 C C . LEU B 1 18 ? -1.233 -12.258 -26.812 1 97.19 18 LEU B C 1
ATOM 1623 O O . LEU B 1 18 ? -2.441 -12.008 -26.797 1 97.19 18 LEU B O 1
ATOM 1627 N N . THR B 1 19 ? -0.788 -13.422 -27.094 1 97.19 19 THR B N 1
ATOM 1628 C CA . THR B 1 19 ? -1.689 -14.516 -27.453 1 97.19 19 THR B CA 1
ATOM 1629 C C . THR B 1 19 ? -2.479 -14.992 -26.25 1 97.19 19 THR B C 1
ATOM 1631 O O . THR B 1 19 ? -3.451 -15.734 -26.391 1 97.19 19 THR B O 1
ATOM 1634 N N . ASP B 1 20 ? -2.098 -14.547 -25.047 1 97.75 20 ASP B N 1
ATOM 1635 C CA . ASP B 1 20 ? -2.746 -14.961 -23.812 1 97.75 20 ASP B CA 1
ATOM 1636 C C . ASP B 1 20 ? -3.768 -13.922 -23.359 1 97.75 20 ASP B C 1
ATOM 1638 O O . ASP B 1 20 ? -4.5 -14.141 -22.391 1 97.75 20 ASP B O 1
ATOM 1642 N N . LEU B 1 21 ? -3.82 -12.812 -24.031 1 98 21 LEU B N 1
ATOM 1643 C CA . LEU B 1 21 ? -4.578 -11.656 -23.562 1 98 21 LEU B CA 1
ATOM 1644 C C . LEU B 1 21 ? -6.051 -12.008 -23.375 1 98 21 LEU B C 1
ATOM 1646 O O . LEU B 1 21 ? -6.652 -11.672 -22.359 1 98 21 LEU B O 1
ATOM 1650 N N . ASP B 1 22 ? -6.633 -12.703 -24.328 1 97.56 22 ASP B N 1
ATOM 1651 C CA . ASP B 1 22 ? -8.047 -13.062 -24.25 1 97.56 22 ASP B CA 1
ATOM 1652 C C . ASP B 1 22 ? -8.32 -13.938 -23.031 1 97.56 22 ASP B C 1
ATOM 1654 O O . ASP B 1 22 ? -9.344 -13.789 -22.375 1 97.56 22 ASP B O 1
ATOM 1658 N N . TYR B 1 23 ? -7.477 -14.852 -22.812 1 96.75 23 TYR B N 1
ATOM 1659 C CA . TYR B 1 23 ? -7.609 -15.742 -21.656 1 96.75 23 TYR B CA 1
ATOM 1660 C C . TYR B 1 23 ? -7.559 -14.953 -20.359 1 96.75 23 TYR B C 1
ATOM 1662 O O . TYR B 1 23 ? -8.383 -15.164 -19.469 1 96.75 23 TYR B O 1
ATOM 1670 N N . ILE B 1 24 ? -6.645 -14.031 -20.234 1 97.38 24 ILE B N 1
ATOM 1671 C CA . ILE B 1 24 ? -6.469 -13.195 -19.047 1 97.38 24 ILE B CA 1
ATOM 1672 C C . ILE B 1 24 ? -7.734 -12.375 -18.797 1 97.38 24 ILE B C 1
ATOM 1674 O O . ILE B 1 24 ? -8.281 -12.383 -17.703 1 97.38 24 ILE B O 1
ATOM 1678 N N . LEU B 1 25 ? -8.188 -11.75 -19.859 1 96.88 25 LEU B N 1
ATOM 1679 C CA . LEU B 1 25 ? -9.383 -10.914 -19.734 1 96.88 25 LEU B CA 1
ATOM 1680 C C . LEU B 1 25 ? -10.594 -11.758 -19.359 1 96.88 25 LEU B C 1
ATOM 1682 O O . LEU B 1 25 ? -11.391 -11.352 -18.5 1 96.88 25 LEU B O 1
ATOM 1686 N N . ARG B 1 26 ? -10.727 -12.867 -19.938 1 95.25 26 ARG B N 1
ATOM 1687 C CA . ARG B 1 26 ? -11.836 -13.758 -19.609 1 95.25 26 ARG B CA 1
ATOM 1688 C C . ARG B 1 26 ? -11.82 -14.141 -18.141 1 95.25 26 ARG B C 1
ATOM 1690 O O . ARG B 1 26 ? -12.852 -14.086 -17.469 1 95.25 26 ARG B O 1
ATOM 1697 N N . LEU B 1 27 ? -10.727 -14.516 -17.641 1 94.19 27 LEU B N 1
ATOM 1698 C CA . LEU B 1 27 ? -10.617 -14.93 -16.25 1 94.19 27 LEU B CA 1
ATOM 1699 C C . LEU B 1 27 ? -10.969 -13.773 -15.312 1 94.19 27 LEU B C 1
ATOM 1701 O O . LEU B 1 27 ? -11.719 -13.961 -14.352 1 94.19 27 LEU B O 1
ATOM 1705 N N . GLU B 1 28 ? -10.398 -12.617 -15.578 1 93.88 28 GLU B N 1
ATOM 1706 C CA . GLU B 1 28 ? -10.594 -11.477 -14.688 1 93.88 28 GLU B CA 1
ATOM 1707 C C . GLU B 1 28 ? -12.055 -11.039 -14.664 1 93.88 28 GLU B C 1
ATOM 1709 O O . GLU B 1 28 ? -12.562 -10.594 -13.625 1 93.88 28 GLU B O 1
ATOM 1714 N N . TYR B 1 29 ? -12.703 -11.234 -15.766 1 93.31 29 TYR B N 1
ATOM 1715 C CA . TYR B 1 29 ? -14.062 -10.719 -15.867 1 93.31 29 TYR B CA 1
ATOM 1716 C C . TYR B 1 29 ? -15.078 -11.82 -15.586 1 93.31 29 TYR B C 1
ATOM 1718 O O . TYR B 1 29 ? -16.281 -11.578 -15.609 1 93.31 29 TYR B O 1
ATOM 1726 N N . GLN B 1 30 ? -14.578 -12.984 -15.305 1 92.88 30 GLN B N 1
ATOM 1727 C CA . GLN B 1 30 ? -15.492 -14.062 -14.93 1 92.88 30 GLN B CA 1
ATOM 1728 C C . GLN B 1 30 ? -16.234 -13.727 -13.648 1 92.88 30 GLN B C 1
ATOM 1730 O O . GLN B 1 30 ? -15.664 -13.164 -12.711 1 92.88 30 GLN B O 1
ATOM 1735 N N . GLU B 1 31 ? -17.469 -14.109 -13.562 1 89.88 31 GLU B N 1
ATOM 1736 C CA . GLU B 1 31 ? -18.359 -13.766 -12.461 1 89.88 31 GLU B CA 1
ATOM 1737 C C . GLU B 1 31 ? -17.781 -14.227 -11.117 1 89.88 31 GLU B C 1
ATOM 1739 O O . GLU B 1 31 ? -17.859 -13.508 -10.125 1 89.88 31 GLU B O 1
ATOM 1744 N N . GLU B 1 32 ? -17.234 -15.344 -11.117 1 89.12 32 GLU B N 1
ATOM 1745 C CA . GLU B 1 32 ? -16.734 -15.922 -9.875 1 89.12 32 GLU B CA 1
ATOM 1746 C C . GLU B 1 32 ? -15.477 -15.188 -9.398 1 89.12 32 GLU B C 1
ATOM 1748 O O . GLU B 1 32 ? -15.102 -15.289 -8.227 1 89.12 32 GLU B O 1
ATOM 1753 N N . ASN B 1 33 ? -14.859 -14.445 -10.312 1 91.38 33 ASN B N 1
ATOM 1754 C CA . ASN B 1 33 ? -13.594 -13.797 -9.969 1 91.38 33 ASN B CA 1
ATOM 1755 C C . ASN B 1 33 ? -13.781 -12.305 -9.711 1 91.38 33 ASN B C 1
ATOM 1757 O O . ASN B 1 33 ? -13.062 -11.719 -8.898 1 91.38 33 ASN B O 1
ATOM 1761 N N . VAL B 1 34 ? -14.75 -11.664 -10.344 1 89.94 34 VAL B N 1
ATOM 1762 C CA . VAL B 1 34 ? -14.898 -10.219 -10.297 1 89.94 34 VAL B CA 1
ATOM 1763 C C . VAL B 1 34 ? -15.305 -9.781 -8.891 1 89.94 34 VAL B C 1
ATOM 1765 O O . VAL B 1 34 ? -15.195 -8.602 -8.547 1 89.94 34 VAL B O 1
ATOM 1768 N N . LYS B 1 35 ? -15.781 -10.648 -8.07 1 88.44 35 LYS B N 1
ATOM 1769 C CA . LYS B 1 35 ? -16.109 -10.344 -6.68 1 88.44 35 LYS B CA 1
ATOM 1770 C C . LYS B 1 35 ? -14.852 -10.133 -5.844 1 88.44 35 LYS B C 1
ATOM 1772 O O . LYS B 1 35 ? -14.891 -9.469 -4.805 1 88.44 35 LYS B O 1
ATOM 1777 N N . TYR B 1 36 ? -13.75 -10.688 -6.348 1 92.06 36 TYR B N 1
ATOM 1778 C CA . TYR B 1 36 ? -12.562 -10.727 -5.5 1 92.06 36 TYR B CA 1
ATOM 1779 C C . TYR B 1 36 ? -11.422 -9.922 -6.117 1 92.06 36 TYR B C 1
ATOM 1781 O O . TYR B 1 36 ? -10.469 -9.555 -5.426 1 92.06 36 TYR B O 1
ATOM 1789 N N . ILE B 1 37 ? -11.516 -9.719 -7.363 1 90.44 37 ILE B N 1
ATOM 1790 C CA . ILE B 1 37 ? -10.453 -8.992 -8.031 1 90.44 37 ILE B CA 1
ATOM 1791 C C . ILE B 1 37 ? -11.039 -7.848 -8.852 1 90.44 37 ILE B C 1
ATOM 1793 O O . ILE B 1 37 ? -12.117 -7.992 -9.445 1 90.44 37 ILE B O 1
ATOM 1797 N N . VAL B 1 38 ? -10.406 -6.727 -8.898 1 89.12 38 VAL B N 1
ATOM 1798 C CA . VAL B 1 38 ? -10.766 -5.613 -9.773 1 89.12 38 VAL B CA 1
ATOM 1799 C C . VAL B 1 38 ? -10.062 -5.773 -11.117 1 89.12 38 VAL B C 1
ATOM 1801 O O . VAL B 1 38 ? -8.852 -5.609 -11.219 1 89.12 38 VAL B O 1
ATOM 1804 N N . PRO B 1 39 ? -10.852 -6.023 -12.109 1 92.62 39 PRO B N 1
ATOM 1805 C CA . PRO B 1 39 ? -10.227 -6.281 -13.406 1 92.62 39 PRO B CA 1
ATOM 1806 C C . PRO B 1 39 ? -9.578 -5.031 -14.008 1 92.62 39 PRO B C 1
ATOM 1808 O O . PRO B 1 39 ? -10.008 -3.912 -13.727 1 92.62 39 PRO B O 1
ATOM 1811 N N . PHE B 1 40 ? -8.539 -5.227 -14.727 1 93.69 40 PHE B N 1
ATOM 1812 C CA . PHE B 1 40 ? -7.949 -4.203 -15.586 1 93.69 40 PHE B CA 1
ATOM 1813 C C . PHE B 1 40 ? -8.422 -4.355 -17.016 1 93.69 40 PHE B C 1
ATOM 1815 O O . PHE B 1 40 ? -8.836 -5.441 -17.438 1 93.69 40 PHE B O 1
ATOM 1822 N N . ASP B 1 41 ? -8.297 -3.303 -17.719 1 94 41 ASP B N 1
ATOM 1823 C CA . ASP B 1 41 ? -8.82 -3.371 -19.078 1 94 41 ASP B CA 1
ATOM 1824 C C . ASP B 1 41 ? -7.746 -3.857 -20.047 1 94 41 ASP B C 1
ATOM 1826 O O . ASP B 1 41 ? -6.602 -4.074 -19.656 1 94 41 ASP B O 1
ATOM 1830 N N . LYS B 1 42 ? -8.195 -4.008 -21.25 1 96.81 42 LYS B N 1
ATOM 1831 C CA . LYS B 1 42 ? -7.352 -4.527 -22.328 1 96.81 42 LYS B CA 1
ATOM 1832 C C . LYS B 1 42 ? -6.117 -3.65 -22.531 1 96.81 42 LYS B C 1
ATOM 1834 O O . LYS B 1 42 ? -5.02 -4.16 -22.766 1 96.81 42 LYS B O 1
ATOM 1839 N N . LEU B 1 43 ? -6.293 -2.424 -22.469 1 96.81 43 LEU B N 1
ATOM 1840 C CA . LEU B 1 43 ? -5.199 -1.488 -22.703 1 96.81 43 LEU B CA 1
ATOM 1841 C C . LEU B 1 43 ? -4.094 -1.672 -21.672 1 96.81 43 LEU B C 1
ATOM 1843 O O . LEU B 1 43 ? -2.912 -1.684 -22.016 1 96.81 43 LEU B O 1
ATOM 1847 N N . PHE B 1 44 ? -4.531 -1.775 -20.438 1 95.88 44 PHE B N 1
ATOM 1848 C CA . PHE B 1 44 ? -3.549 -1.98 -19.391 1 95.88 44 PHE B CA 1
ATOM 1849 C C . PHE B 1 44 ? -2.719 -3.23 -19.656 1 95.88 44 PHE B C 1
ATOM 1851 O O . PHE B 1 44 ? -1.487 -3.17 -19.688 1 95.88 44 PHE B O 1
ATOM 1858 N N . HIS B 1 45 ? -3.334 -4.344 -19.875 1 97.31 45 HIS B N 1
ATOM 1859 C CA . HIS B 1 45 ? -2.625 -5.605 -20.078 1 97.31 45 HIS B CA 1
ATOM 1860 C C . HIS B 1 45 ? -1.766 -5.562 -21.344 1 97.31 45 HIS B C 1
ATOM 1862 O O . HIS B 1 45 ? -0.659 -6.109 -21.359 1 97.31 45 HIS B O 1
ATOM 1868 N N . THR B 1 46 ? -2.232 -4.953 -22.344 1 97.88 46 THR B N 1
ATOM 1869 C CA . THR B 1 46 ? -1.444 -4.812 -23.562 1 97.88 46 THR B CA 1
ATOM 1870 C C . THR B 1 46 ? -0.143 -4.066 -23.281 1 97.88 46 THR B C 1
ATOM 1872 O O . THR B 1 46 ? 0.924 -4.473 -23.75 1 97.88 46 THR B O 1
ATOM 1875 N N . LYS B 1 47 ? -0.196 -3.01 -22.516 1 97.81 47 LYS B N 1
ATOM 1876 C CA . LYS B 1 47 ? 1 -2.254 -22.156 1 97.81 47 LYS B CA 1
ATOM 1877 C C . LYS B 1 47 ? 1.984 -3.121 -21.375 1 97.81 47 LYS B C 1
ATOM 1879 O O . LYS B 1 47 ? 3.193 -3.062 -21.609 1 97.81 47 LYS B O 1
ATOM 1884 N N . VAL B 1 48 ? 1.463 -3.848 -20.453 1 97.19 48 VAL B N 1
ATOM 1885 C CA . VAL B 1 48 ? 2.307 -4.734 -19.656 1 97.19 48 VAL B CA 1
ATOM 1886 C C . VAL B 1 48 ? 2.957 -5.777 -20.578 1 97.19 48 VAL B C 1
ATOM 1888 O O . VAL B 1 48 ? 4.176 -5.965 -20.531 1 97.19 48 VAL B O 1
ATOM 1891 N N . LEU B 1 49 ? 2.164 -6.41 -21.438 1 97.38 49 LEU B N 1
ATOM 1892 C CA . LEU B 1 49 ? 2.609 -7.512 -22.281 1 97.38 49 LEU B CA 1
ATOM 1893 C C . LEU B 1 49 ? 3.607 -7.023 -23.328 1 97.38 49 LEU B C 1
ATOM 1895 O O . LEU B 1 49 ? 4.488 -7.777 -23.75 1 97.38 49 LEU B O 1
ATOM 1899 N N . GLU B 1 50 ? 3.492 -5.805 -23.656 1 96.56 50 GLU B N 1
ATOM 1900 C CA . GLU B 1 50 ? 4.395 -5.234 -24.656 1 96.56 50 GLU B CA 1
ATOM 1901 C C . GLU B 1 50 ? 5.645 -4.656 -24 1 96.56 50 GLU B C 1
ATOM 1903 O O . GLU B 1 50 ? 6.547 -4.172 -24.688 1 96.56 50 GLU B O 1
ATOM 1908 N N . GLY B 1 51 ? 5.652 -4.672 -22.75 1 93.88 51 GLY B N 1
ATOM 1909 C CA . GLY B 1 51 ? 6.859 -4.266 -22.047 1 93.88 51 GLY B CA 1
ATOM 1910 C C . GLY B 1 51 ? 6.883 -2.789 -21.703 1 93.88 51 GLY B C 1
ATOM 1911 O O . GLY B 1 51 ? 7.934 -2.242 -21.359 1 93.88 51 GLY B O 1
ATOM 1912 N N . HIS B 1 52 ? 5.789 -2.129 -21.781 1 93.88 52 HIS B N 1
ATOM 1913 C CA . HIS B 1 52 ? 5.715 -0.7 -21.5 1 93.88 52 HIS B CA 1
ATOM 1914 C C . HIS B 1 52 ? 5.566 -0.439 -20 1 93.88 52 HIS B C 1
ATOM 1916 O O . HIS B 1 52 ? 5.648 0.708 -19.562 1 93.88 52 HIS B O 1
ATOM 1922 N N . VAL B 1 53 ? 5.344 -1.429 -19.25 1 95 53 VAL B N 1
ATOM 1923 C CA . VAL B 1 53 ? 5.316 -1.377 -17.797 1 95 53 VAL B CA 1
ATOM 1924 C C . VAL B 1 53 ? 6.379 -2.316 -17.219 1 95 53 VAL B C 1
ATOM 1926 O O . VAL B 1 53 ? 6.094 -3.48 -16.922 1 95 53 VAL B O 1
ATOM 1929 N N . GLU B 1 54 ? 7.496 -1.857 -16.922 1 93.88 54 GLU B N 1
ATOM 1930 C CA . GLU B 1 54 ? 8.664 -2.68 -16.641 1 93.88 54 GLU B CA 1
ATOM 1931 C C . GLU B 1 54 ? 8.594 -3.283 -15.234 1 93.88 54 GLU B C 1
ATOM 1933 O O . GLU B 1 54 ? 9.281 -4.262 -14.938 1 93.88 54 GLU B O 1
ATOM 1938 N N . GLU B 1 55 ? 7.836 -2.709 -14.414 1 96.94 55 GLU B N 1
ATOM 1939 C CA . GLU B 1 55 ? 7.789 -3.156 -13.031 1 96.94 55 GLU B CA 1
ATOM 1940 C C . GLU B 1 55 ? 6.715 -4.223 -12.828 1 96.94 55 GLU B C 1
ATOM 1942 O O . GLU B 1 55 ? 6.539 -4.734 -11.719 1 96.94 55 GLU B O 1
ATOM 1947 N N . SER B 1 56 ? 6.008 -4.555 -13.898 1 98.38 56 SER B N 1
ATOM 1948 C CA . SER B 1 56 ? 4.906 -5.508 -13.812 1 98.38 56 SER B CA 1
ATOM 19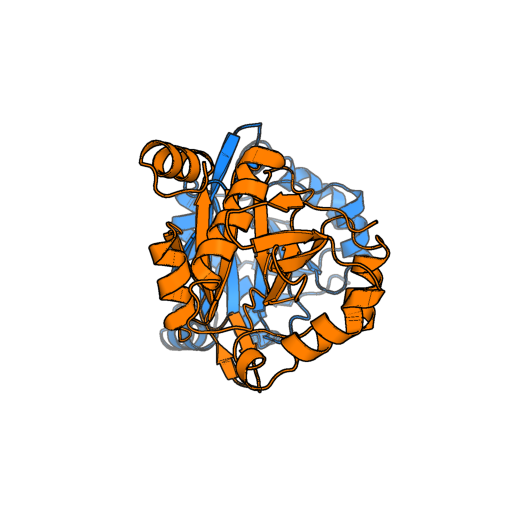49 C C . SER B 1 56 ? 5.047 -6.609 -14.859 1 98.38 56 SER B C 1
ATOM 1951 O O . SER B 1 56 ? 5.75 -6.441 -15.859 1 98.38 56 SER B O 1
ATOM 1953 N N . MET B 1 57 ? 4.383 -7.699 -14.617 1 98.25 57 MET B N 1
ATOM 1954 C CA . MET B 1 57 ? 4.414 -8.844 -15.523 1 98.25 57 MET B CA 1
ATOM 1955 C C . MET B 1 57 ? 3.145 -9.68 -15.391 1 98.25 57 MET B C 1
ATOM 1957 O O . MET B 1 57 ? 2.701 -9.977 -14.281 1 98.25 57 MET B O 1
ATOM 1961 N N . ASP B 1 58 ? 2.578 -9.961 -16.531 1 98.5 58 ASP B N 1
ATOM 1962 C CA . ASP B 1 58 ? 1.529 -10.977 -16.562 1 98.5 58 ASP B CA 1
ATOM 1963 C C . ASP B 1 58 ? 2.127 -12.375 -16.594 1 98.5 58 ASP B C 1
ATOM 1965 O O . ASP B 1 58 ? 2.936 -12.695 -17.469 1 98.5 58 ASP B O 1
ATOM 1969 N N . VAL B 1 59 ? 1.697 -13.227 -15.656 1 98.62 59 VAL B N 1
ATOM 1970 C CA . VAL B 1 59 ? 2.24 -14.578 -15.508 1 98.62 59 VAL B CA 1
ATOM 1971 C C . VAL B 1 59 ? 1.106 -15.602 -15.547 1 98.62 59 VAL B C 1
ATOM 1973 O O . VAL B 1 59 ? 0.041 -15.375 -14.969 1 98.62 59 VAL B O 1
ATOM 1976 N N . LEU B 1 60 ? 1.339 -16.703 -16.172 1 98.25 60 LEU B N 1
ATOM 1977 C CA . LEU B 1 60 ? 0.351 -17.781 -16.25 1 98.25 60 LEU B CA 1
ATOM 1978 C C . LEU B 1 60 ? 0.859 -19.031 -15.562 1 98.25 60 LEU B C 1
ATOM 1980 O O . LEU B 1 60 ? 2.059 -19.328 -15.578 1 98.25 60 LEU B O 1
ATOM 1984 N N . ALA B 1 61 ? -0.041 -19.766 -14.945 1 97.5 61 ALA B N 1
ATOM 1985 C CA . ALA B 1 61 ? 0.187 -21.156 -14.578 1 97.5 61 ALA B CA 1
ATOM 1986 C C . ALA B 1 61 ? -0.384 -22.094 -15.633 1 97.5 61 ALA B C 1
ATOM 1988 O O . ALA B 1 61 ? -1.51 -21.906 -16.109 1 97.5 61 ALA B O 1
ATOM 1989 N N . GLU B 1 62 ? 0.406 -23.078 -15.984 1 96.88 62 GLU B N 1
ATOM 1990 C CA . GLU B 1 62 ? -0.011 -24.062 -16.969 1 96.88 62 GLU B CA 1
ATOM 1991 C C . GLU B 1 62 ? 0.287 -25.484 -16.484 1 96.88 62 GLU B C 1
ATOM 1993 O O . GLU B 1 62 ? 1.291 -25.719 -15.805 1 96.88 62 GLU B O 1
ATOM 1998 N N . GLU B 1 63 ? -0.656 -26.359 -16.875 1 96.19 63 GLU B N 1
ATOM 1999 C CA . GLU B 1 63 ? -0.373 -27.781 -16.656 1 96.19 63 GLU B CA 1
ATOM 2000 C C . GLU B 1 63 ? 0.728 -28.266 -17.594 1 96.19 63 GLU B C 1
ATOM 2002 O O . GLU B 1 63 ? 0.63 -28.109 -18.812 1 96.19 63 GLU B O 1
ATOM 2007 N N . ILE B 1 64 ? 1.694 -28.906 -16.984 1 97.06 64 ILE B N 1
ATOM 2008 C CA . ILE B 1 64 ? 2.846 -29.344 -17.766 1 97.06 64 ILE B CA 1
ATOM 2009 C C . ILE B 1 64 ? 2.42 -30.422 -18.75 1 97.06 64 ILE B C 1
ATOM 2011 O O . ILE B 1 64 ? 2.805 -30.406 -19.922 1 97.06 64 ILE B O 1
ATOM 2015 N N . ALA B 1 65 ? 1.586 -31.328 -18.375 1 96 65 ALA B N 1
ATOM 2016 C CA . ALA B 1 65 ? 1.212 -32.5 -19.156 1 96 65 ALA B CA 1
ATOM 2017 C C . ALA B 1 65 ? 0.38 -32.094 -20.375 1 96 65 ALA B C 1
ATOM 2019 O O . ALA B 1 65 ? 0.516 -32.688 -21.453 1 96 65 ALA B O 1
ATOM 2020 N N . THR B 1 66 ? -0.471 -31.078 -20.281 1 95.5 66 THR B N 1
ATOM 2021 C CA . THR B 1 66 ? -1.459 -30.797 -21.312 1 95.5 66 THR B CA 1
ATOM 2022 C C . THR B 1 66 ? -1.187 -29.453 -21.969 1 95.5 66 THR B C 1
ATOM 2024 O O . THR B 1 66 ? -1.704 -29.172 -23.062 1 95.5 66 THR B O 1
ATOM 2027 N N . GLY B 1 67 ? -0.473 -28.625 -21.266 1 95.12 67 GLY B N 1
ATOM 2028 C CA . GLY B 1 67 ? -0.266 -27.266 -21.75 1 95.12 67 GLY B CA 1
ATOM 2029 C C . GLY B 1 67 ? -1.446 -26.344 -21.484 1 95.12 67 GLY B C 1
ATOM 2030 O O . GLY B 1 67 ? -1.434 -25.188 -21.891 1 95.12 67 GLY B O 1
ATOM 2031 N N . GLU B 1 68 ? -2.41 -26.828 -20.812 1 95.25 68 GLU B N 1
ATOM 2032 C CA . GLU B 1 68 ? -3.604 -26.047 -20.516 1 95.25 68 GLU B CA 1
ATOM 2033 C C . GLU B 1 68 ? -3.309 -24.953 -19.5 1 95.25 68 GLU B C 1
ATOM 2035 O O . GLU B 1 68 ? -2.641 -25.203 -18.5 1 95.25 68 GLU B O 1
ATOM 2040 N N . ARG B 1 69 ? -3.777 -23.75 -19.828 1 96.31 69 ARG B N 1
ATOM 2041 C CA . ARG B 1 69 ? -3.705 -22.672 -18.844 1 96.31 69 ARG B CA 1
ATOM 2042 C C . ARG B 1 69 ? -4.672 -22.922 -17.688 1 96.31 69 ARG B C 1
ATOM 2044 O O . ARG B 1 69 ? -5.852 -23.203 -17.922 1 96.31 69 ARG B O 1
ATOM 2051 N N . VAL B 1 70 ? -4.145 -22.734 -16.469 1 95.56 70 VAL B N 1
ATOM 2052 C CA . VAL B 1 70 ? -5.016 -23.062 -15.352 1 95.56 70 VAL B CA 1
ATOM 2053 C C . VAL B 1 70 ? -5.047 -21.906 -14.359 1 95.56 70 VAL B C 1
ATOM 2055 O O . VAL B 1 70 ? -5.77 -21.953 -13.359 1 95.56 70 VAL B O 1
ATOM 2058 N N . GLY B 1 71 ? -4.246 -20.859 -14.609 1 95.75 71 GLY B N 1
ATOM 2059 C CA . GLY B 1 71 ? -4.246 -19.734 -13.688 1 95.75 71 GLY B CA 1
ATOM 2060 C C . GLY B 1 71 ? -3.537 -18.5 -14.234 1 95.75 71 GLY B C 1
ATOM 2061 O O . GLY B 1 71 ? -2.809 -18.594 -15.227 1 95.75 71 GLY B O 1
ATOM 2062 N N . TYR B 1 72 ? -3.799 -17.375 -13.602 1 97.12 72 TYR B N 1
ATOM 2063 C CA . TYR B 1 72 ? -3.246 -16.094 -13.984 1 97.12 72 TYR B CA 1
ATOM 2064 C C . TYR B 1 72 ? -2.879 -15.266 -12.75 1 97.12 72 TYR B C 1
ATOM 2066 O O . TYR B 1 72 ? -3.6 -15.281 -11.75 1 97.12 72 TYR B O 1
ATOM 2074 N N . PHE B 1 73 ? -1.754 -14.555 -12.875 1 97.38 73 PHE B N 1
ATOM 2075 C CA . PHE B 1 73 ? -1.218 -13.68 -11.844 1 97.38 73 PHE B CA 1
ATOM 2076 C C . PHE B 1 73 ? -0.67 -12.398 -12.453 1 97.38 73 PHE B C 1
ATOM 2078 O O . PHE B 1 73 ? 0.005 -12.43 -13.484 1 97.38 73 PHE B O 1
ATOM 2085 N N . LEU B 1 74 ? -0.974 -11.312 -11.875 1 98.25 74 LEU B N 1
ATOM 2086 C CA . LEU B 1 74 ? -0.262 -10.078 -12.18 1 98.25 74 LEU B CA 1
ATOM 2087 C C . LEU B 1 74 ? 0.803 -9.789 -11.125 1 98.25 74 LEU B C 1
ATOM 2089 O O . LEU B 1 74 ? 0.497 -9.695 -9.938 1 98.25 74 LEU B O 1
ATOM 2093 N N . ILE B 1 75 ? 2.043 -9.688 -11.602 1 98.62 75 ILE B N 1
ATOM 2094 C CA . ILE B 1 75 ? 3.174 -9.438 -10.711 1 98.62 75 ILE B CA 1
ATOM 2095 C C . ILE B 1 75 ? 3.555 -7.961 -10.766 1 98.62 75 ILE B C 1
ATOM 2097 O O . ILE B 1 75 ? 3.66 -7.379 -11.852 1 98.62 75 ILE B O 1
ATOM 2101 N N . ASN B 1 76 ? 3.705 -7.383 -9.609 1 98.31 76 ASN B N 1
ATOM 2102 C CA . ASN B 1 76 ? 4.184 -6.008 -9.484 1 98.31 76 ASN B CA 1
ATOM 2103 C C . ASN B 1 76 ? 5.426 -5.926 -8.602 1 98.31 76 ASN B C 1
ATOM 2105 O O . ASN B 1 76 ? 5.742 -6.875 -7.879 1 98.31 76 ASN B O 1
ATOM 2109 N N . GLY B 1 77 ? 6.125 -4.832 -8.727 1 98.12 77 GLY B N 1
ATOM 2110 C CA . GLY B 1 77 ? 7.23 -4.562 -7.816 1 98.12 77 GLY B CA 1
ATOM 2111 C C . GLY B 1 77 ? 8.539 -5.188 -8.273 1 98.12 77 GLY B C 1
ATOM 2112 O O . GLY B 1 77 ? 9.453 -5.375 -7.465 1 98.12 77 GLY B O 1
ATOM 2113 N N . LEU B 1 78 ? 8.648 -5.465 -9.539 1 98.25 78 LEU B N 1
ATOM 2114 C CA . LEU B 1 78 ? 9.797 -6.211 -10.047 1 98.25 78 LEU B CA 1
ATOM 2115 C C . LEU B 1 78 ? 11.062 -5.359 -10 1 98.25 78 LEU B C 1
ATOM 2117 O O . LEU B 1 78 ? 12.172 -5.883 -10.148 1 98.25 78 LEU B O 1
ATOM 2121 N N . LYS B 1 79 ? 10.953 -4.059 -9.711 1 97.19 79 LYS B N 1
ATOM 2122 C CA . LYS B 1 79 ? 12.117 -3.18 -9.734 1 97.19 79 LYS B CA 1
ATOM 2123 C C . LYS B 1 79 ? 12.242 -2.396 -8.43 1 97.19 79 LYS B C 1
ATOM 2125 O O . LYS B 1 79 ? 12.93 -1.376 -8.367 1 97.19 79 LYS B O 1
ATOM 2130 N N . THR B 1 80 ? 11.516 -2.793 -7.422 1 96.94 80 THR B N 1
ATOM 2131 C CA . THR B 1 80 ? 11.578 -2.082 -6.148 1 96.94 80 THR B CA 1
ATOM 2132 C C . THR B 1 80 ? 12.969 -2.211 -5.527 1 96.94 80 THR B C 1
ATOM 2134 O O . THR B 1 80 ? 13.586 -3.273 -5.594 1 96.94 80 THR B O 1
ATOM 2137 N N . GLU B 1 81 ? 13.438 -1.156 -4.906 1 95.12 81 GLU B N 1
ATOM 2138 C CA . GLU B 1 81 ? 14.734 -1.166 -4.238 1 95.12 81 GLU B CA 1
ATOM 2139 C C . GLU B 1 81 ? 14.766 -2.193 -3.109 1 95.12 81 GLU B C 1
ATOM 2141 O O . GLU B 1 81 ? 15.781 -2.857 -2.898 1 95.12 81 GLU B O 1
ATOM 2146 N N . ALA B 1 82 ? 13.742 -2.357 -2.459 1 97.44 82 ALA B N 1
ATOM 2147 C CA . ALA B 1 82 ? 13.664 -3.242 -1.299 1 97.44 82 ALA B CA 1
ATOM 2148 C C . ALA B 1 82 ? 13.508 -4.699 -1.727 1 97.44 82 ALA B C 1
ATOM 2150 O O . ALA B 1 82 ? 13.438 -5.594 -0.884 1 97.44 82 ALA B O 1
ATOM 2151 N N . LYS B 1 83 ? 13.359 -4.949 -3.039 1 98.19 83 LYS B N 1
ATOM 2152 C CA . LYS B 1 83 ? 13.117 -6.297 -3.541 1 98.19 83 LYS B CA 1
ATOM 2153 C C . LYS B 1 83 ? 11.859 -6.898 -2.912 1 98.19 83 LYS B C 1
ATOM 2155 O O . LYS B 1 83 ? 11.898 -8.008 -2.369 1 98.19 83 LYS B O 1
ATOM 2160 N N . GLU B 1 84 ? 10.852 -6.145 -2.971 1 98.5 84 GLU B N 1
ATOM 2161 C CA . GLU B 1 84 ? 9.523 -6.586 -2.57 1 98.5 84 GLU B CA 1
ATOM 2162 C C . GLU B 1 84 ? 8.633 -6.84 -3.787 1 98.5 84 GLU B C 1
ATOM 2164 O O . GLU B 1 84 ? 8.422 -5.945 -4.609 1 98.5 84 GLU B O 1
ATOM 2169 N N . ILE B 1 85 ? 8.133 -8.008 -3.904 1 98.75 85 ILE B N 1
ATOM 2170 C CA . ILE B 1 85 ? 7.305 -8.406 -5.039 1 98.75 85 ILE B CA 1
ATOM 2171 C C . ILE B 1 85 ? 5.859 -8.586 -4.59 1 98.75 85 ILE B C 1
ATOM 2173 O O . ILE B 1 85 ? 5.602 -9.141 -3.516 1 98.75 85 ILE B O 1
ATOM 2177 N N . GLU B 1 86 ? 4.949 -8.07 -5.355 1 98.88 86 GLU B N 1
ATOM 2178 C CA . GLU B 1 86 ? 3.518 -8.203 -5.105 1 98.88 86 GLU B CA 1
ATOM 2179 C C . GLU B 1 86 ? 2.875 -9.18 -6.086 1 98.88 86 GLU B C 1
ATOM 2181 O O . GLU B 1 86 ? 3.08 -9.078 -7.297 1 98.88 86 GLU B O 1
ATOM 2186 N N . TRP B 1 87 ? 2.172 -10.141 -5.562 1 98.56 87 TRP B N 1
ATOM 2187 C CA . TRP B 1 87 ? 1.321 -11.023 -6.355 1 98.56 87 TRP B CA 1
ATOM 2188 C C . TRP B 1 87 ? -0.131 -10.562 -6.316 1 98.56 87 TRP B C 1
ATOM 2190 O O . TRP B 1 87 ? -0.791 -10.648 -5.281 1 98.56 87 TRP B O 1
ATOM 2200 N N . THR B 1 88 ? -0.663 -10.086 -7.398 1 96.56 88 THR B N 1
ATOM 2201 C CA . THR B 1 88 ? -2.043 -9.617 -7.449 1 96.56 88 THR B CA 1
ATOM 2202 C C . THR B 1 88 ? -2.838 -10.391 -8.5 1 96.56 88 THR B C 1
ATOM 2204 O O . THR B 1 88 ? -2.268 -11.164 -9.273 1 96.56 88 THR B O 1
ATOM 2207 N N . HIS B 1 89 ? -4.203 -10.32 -8.391 1 94 89 HIS B N 1
ATOM 2208 C CA . HIS B 1 89 ? -5.082 -11.023 -9.312 1 94 89 HIS B CA 1
ATOM 2209 C C . HIS B 1 89 ? -4.773 -12.523 -9.344 1 94 89 HIS B C 1
ATOM 2211 O O . HIS B 1 89 ? -4.691 -13.117 -10.422 1 94 89 HIS B O 1
ATOM 2217 N N . VAL B 1 90 ? -4.488 -13.062 -8.195 1 93.19 90 VAL B N 1
ATOM 2218 C CA . VAL B 1 90 ? -4.18 -14.484 -8.094 1 93.19 90 VAL B CA 1
ATOM 2219 C C . VAL B 1 90 ? -5.438 -15.312 -8.367 1 93.19 90 VAL B C 1
ATOM 2221 O O . VAL B 1 90 ? -6.301 -15.445 -7.5 1 93.19 90 VAL B O 1
ATOM 2224 N N . VAL B 1 91 ? -5.473 -15.859 -9.516 1 92.06 91 VAL B N 1
ATOM 2225 C CA . VAL B 1 91 ? -6.625 -16.641 -9.953 1 92.06 91 VAL B CA 1
ATOM 2226 C C . VAL B 1 91 ? -6.176 -18.031 -10.398 1 92.06 91 VAL B C 1
ATOM 2228 O O . VAL B 1 91 ? -5.25 -18.156 -11.203 1 92.06 91 VAL B O 1
ATOM 2231 N N . VAL B 1 92 ? -6.805 -19.016 -9.797 1 89.31 92 VAL B N 1
ATOM 2232 C CA . VAL B 1 92 ? -6.645 -20.391 -10.258 1 89.31 92 VAL B CA 1
ATOM 2233 C C . VAL B 1 92 ? -7.984 -20.938 -10.742 1 89.31 92 VAL B C 1
ATOM 2235 O O . VAL B 1 92 ? -8.953 -20.984 -9.984 1 89.31 92 VAL B O 1
ATOM 2238 N N . ASP B 1 93 ? -8.164 -21.156 -11.953 1 80.19 93 ASP B N 1
ATOM 2239 C CA . ASP B 1 93 ? -9.398 -21.516 -12.641 1 80.19 93 ASP B CA 1
ATOM 2240 C C . ASP B 1 93 ? -9.828 -22.938 -12.305 1 80.19 93 ASP B C 1
ATOM 2242 O O . ASP B 1 93 ? -11.016 -23.203 -12.141 1 80.19 93 ASP B O 1
ATOM 2246 N N . LYS B 1 94 ? -9.039 -23.891 -12.281 1 75.31 94 LYS B N 1
ATOM 2247 C CA . LYS B 1 94 ? -9.414 -25.266 -11.984 1 75.31 94 LYS B CA 1
ATOM 2248 C C . LYS B 1 94 ? -9.383 -25.547 -10.484 1 75.31 94 LYS B C 1
ATOM 2250 O O . LYS B 1 94 ? -8.32 -25.516 -9.867 1 75.31 94 LYS B O 1
ATOM 2255 N N . LYS B 1 95 ? -10.656 -25.609 -9.93 1 71.56 95 LYS B N 1
ATOM 2256 C CA . LYS B 1 95 ? -10.812 -25.781 -8.484 1 71.56 95 LYS B CA 1
ATOM 2257 C C . LYS B 1 95 ? -10.898 -27.266 -8.109 1 71.56 95 LYS B C 1
ATOM 2259 O O . LYS B 1 95 ? -11.367 -28.078 -8.906 1 71.56 95 LYS B O 1
ATOM 2264 N N . GLY B 1 96 ? -10.312 -27.469 -6.969 1 74.12 96 GLY B N 1
ATOM 2265 C CA . GLY B 1 96 ? -10.477 -28.797 -6.414 1 74.12 96 GLY B CA 1
ATOM 2266 C C . GLY B 1 96 ? -9.383 -29.766 -6.836 1 74.12 96 GLY B C 1
ATOM 2267 O O . GLY B 1 96 ? -9.469 -30.969 -6.559 1 74.12 96 GLY B O 1
ATOM 2268 N N . CYS B 1 97 ? -8.406 -29.281 -7.559 1 79.69 97 CYS B N 1
ATOM 2269 C CA . CYS B 1 97 ? -7.348 -30.172 -8.047 1 79.69 97 CYS B CA 1
ATOM 2270 C C . CYS B 1 97 ? -6.039 -29.906 -7.309 1 79.69 97 CYS B C 1
ATOM 2272 O O . CYS B 1 97 ? -5.016 -30.516 -7.625 1 79.69 97 CYS B O 1
ATOM 2274 N N . GLY B 1 98 ? -6.008 -29.062 -6.332 1 87.75 98 GLY B N 1
ATOM 2275 C CA . GLY B 1 98 ? -4.789 -28.734 -5.609 1 87.75 98 GLY B CA 1
ATOM 2276 C C . GLY B 1 98 ? -3.9 -27.75 -6.363 1 87.75 98 GLY B C 1
ATOM 2277 O O . GLY B 1 98 ? -2.768 -27.5 -5.953 1 87.75 98 GLY B O 1
ATOM 2278 N N . TYR B 1 99 ? -4.375 -27.156 -7.371 1 93.75 99 TYR B N 1
ATOM 2279 C CA . TYR B 1 99 ? -3.586 -26.281 -8.219 1 93.75 99 TYR B CA 1
ATOM 2280 C C . TYR B 1 99 ? -3.291 -24.969 -7.512 1 93.75 99 TYR B C 1
ATOM 2282 O O . TYR B 1 99 ? -2.248 -24.344 -7.742 1 93.75 99 TYR B O 1
ATOM 2290 N N . GLY B 1 100 ? -4.164 -24.641 -6.574 1 95.44 100 GLY B N 1
ATOM 2291 C CA . GLY B 1 100 ? -3.916 -23.422 -5.809 1 95.44 100 GLY B CA 1
ATOM 2292 C C . GLY B 1 100 ? -2.666 -23.5 -4.949 1 95.44 100 GLY B C 1
ATOM 2293 O O . GLY B 1 100 ? -1.842 -22.594 -4.957 1 95.44 100 GLY B O 1
ATOM 2294 N N . HIS B 1 101 ? -2.588 -24.594 -4.285 1 96.38 101 HIS B N 1
ATOM 2295 C CA . HIS B 1 101 ? -1.423 -24.812 -3.434 1 96.38 101 HIS B CA 1
ATOM 2296 C C . HIS B 1 101 ? -0.141 -24.859 -4.258 1 96.38 101 HIS B C 1
ATOM 2298 O O . HIS B 1 101 ? 0.851 -24.219 -3.918 1 96.38 101 HIS B O 1
ATOM 2304 N N . GLU B 1 102 ? -0.143 -25.625 -5.301 1 96.94 102 GLU B N 1
ATOM 2305 C CA . GLU B 1 102 ? 1.054 -25.734 -6.129 1 96.94 102 GLU B CA 1
ATOM 2306 C C . GLU B 1 102 ? 1.406 -24.406 -6.785 1 96.94 102 GLU B C 1
ATOM 2308 O O . GLU B 1 102 ? 2.582 -24.047 -6.887 1 96.94 102 GLU B O 1
ATOM 2313 N N . ALA B 1 103 ? 0.424 -23.656 -7.238 1 97.12 103 ALA B N 1
ATOM 2314 C CA . ALA B 1 103 ? 0.66 -22.344 -7.828 1 97.12 103 ALA B CA 1
ATOM 2315 C C . ALA B 1 103 ? 1.352 -21.406 -6.836 1 97.12 103 ALA B C 1
ATOM 2317 O O . ALA B 1 103 ? 2.297 -20.703 -7.191 1 97.12 103 ALA B O 1
ATOM 2318 N N . MET B 1 104 ? 0.884 -21.438 -5.605 1 97.75 104 MET B N 1
ATOM 2319 C CA . MET B 1 104 ? 1.502 -20.609 -4.57 1 97.75 104 MET B CA 1
ATOM 2320 C C . MET B 1 104 ? 2.953 -21.016 -4.34 1 97.75 104 MET B C 1
ATOM 2322 O O . MET B 1 104 ? 3.83 -20.172 -4.195 1 97.75 104 MET B O 1
ATOM 2326 N N . LYS B 1 105 ? 3.168 -22.25 -4.285 1 98.5 105 LYS B N 1
ATOM 2327 C CA . LYS B 1 105 ? 4.531 -22.734 -4.102 1 98.5 105 LYS B CA 1
ATOM 2328 C C . LYS B 1 105 ? 5.426 -22.312 -5.266 1 98.5 105 LYS B C 1
ATOM 2330 O O . LYS B 1 105 ? 6.586 -21.953 -5.062 1 98.5 105 LYS B O 1
ATOM 2335 N N . LEU B 1 106 ? 4.922 -22.344 -6.473 1 98.62 106 LEU B N 1
ATOM 2336 C CA . LEU B 1 106 ? 5.668 -21.922 -7.652 1 98.62 106 LEU B CA 1
ATOM 2337 C C . LEU B 1 106 ? 5.988 -20.438 -7.582 1 98.62 106 LEU B C 1
ATOM 2339 O O . LEU B 1 106 ? 7.109 -20.016 -7.887 1 98.62 106 LEU B O 1
ATOM 2343 N N . LEU B 1 107 ? 5.016 -19.625 -7.23 1 98.75 107 LEU B N 1
ATOM 2344 C CA . LEU B 1 107 ? 5.234 -18.188 -7.094 1 98.75 107 LEU B CA 1
ATOM 2345 C C . LEU B 1 107 ? 6.328 -17.906 -6.07 1 98.75 107 LEU B C 1
ATOM 2347 O O . LEU B 1 107 ? 7.199 -17.062 -6.305 1 98.75 107 LEU B O 1
ATOM 2351 N N . LYS B 1 108 ? 6.234 -18.609 -4.957 1 98.88 108 LYS B N 1
ATOM 2352 C CA . LYS B 1 108 ? 7.242 -18.422 -3.916 1 98.88 108 LYS B CA 1
ATOM 2353 C C . LYS B 1 108 ? 8.625 -18.828 -4.414 1 98.88 108 LYS B C 1
ATOM 2355 O O . LYS B 1 108 ? 9.594 -18.078 -4.262 1 98.88 108 LYS B O 1
ATOM 2360 N N . ALA B 1 109 ? 8.734 -19.984 -5.016 1 98.88 109 ALA B N 1
ATOM 2361 C CA . ALA B 1 109 ? 10.023 -20.469 -5.516 1 98.88 109 ALA B CA 1
ATOM 2362 C C . ALA B 1 109 ? 10.609 -19.5 -6.543 1 98.88 109 ALA B C 1
ATOM 2364 O O . ALA B 1 109 ? 11.797 -19.172 -6.477 1 98.88 109 ALA B O 1
ATOM 2365 N N . TRP B 1 110 ? 9.805 -19.062 -7.438 1 98.81 110 TRP B N 1
ATOM 2366 C CA . TRP B 1 110 ? 10.266 -18.141 -8.469 1 98.81 110 TRP B CA 1
ATOM 2367 C C . TRP B 1 110 ? 10.711 -16.812 -7.848 1 98.81 110 TRP B C 1
ATOM 2369 O O . TRP B 1 110 ? 11.781 -16.297 -8.188 1 98.81 110 TRP B O 1
ATOM 2379 N N . SER B 1 111 ? 9.945 -16.297 -6.934 1 98.81 111 SER B N 1
ATOM 2380 C CA . SER B 1 111 ? 10.211 -15 -6.32 1 98.81 111 SER B CA 1
ATOM 2381 C C . SER B 1 111 ? 11.477 -15.047 -5.461 1 98.81 111 SER B C 1
ATOM 2383 O O . SER B 1 111 ? 12.312 -14.141 -5.531 1 98.81 111 SER B O 1
ATOM 2385 N N . PHE B 1 112 ? 11.625 -16.094 -4.715 1 98.88 112 PHE B N 1
ATOM 2386 C CA . PHE B 1 112 ? 12.68 -16.109 -3.703 1 98.88 112 PHE B CA 1
ATOM 2387 C C . PHE B 1 112 ? 13.914 -16.828 -4.223 1 98.88 112 PHE B C 1
ATOM 2389 O O . PHE B 1 112 ? 15.039 -16.375 -4.012 1 98.88 112 PHE B O 1
ATOM 2396 N N . ASP B 1 113 ? 13.797 -17.953 -4.895 1 98.56 113 ASP B N 1
ATOM 2397 C CA . ASP B 1 113 ? 14.945 -18.734 -5.328 1 98.56 113 ASP B CA 1
ATOM 2398 C C . ASP B 1 113 ? 15.547 -18.172 -6.617 1 98.56 113 ASP B C 1
ATOM 2400 O O . ASP B 1 113 ? 16.766 -18.125 -6.773 1 98.56 113 ASP B O 1
ATOM 2404 N N . VAL B 1 114 ? 14.711 -17.812 -7.527 1 98.5 114 VAL B N 1
ATOM 2405 C CA . VAL B 1 114 ? 15.172 -17.391 -8.844 1 98.5 114 VAL B CA 1
ATOM 2406 C C . VAL B 1 114 ? 15.469 -15.891 -8.844 1 98.5 114 VAL B C 1
ATOM 2408 O O . VAL B 1 114 ? 16.578 -15.469 -9.164 1 98.5 114 VAL B O 1
ATOM 2411 N N . LEU B 1 115 ? 14.5 -15.086 -8.445 1 98.44 115 LEU B N 1
ATOM 2412 C CA . LEU B 1 115 ? 14.648 -13.641 -8.516 1 98.44 115 LEU B CA 1
ATOM 2413 C C . LEU B 1 115 ? 15.453 -13.117 -7.328 1 98.44 115 LEU B C 1
ATOM 2415 O O . LEU B 1 115 ? 15.969 -12 -7.363 1 98.44 115 LEU B O 1
ATOM 2419 N N . GLY B 1 116 ? 15.438 -13.867 -6.215 1 98.69 116 GLY B N 1
ATOM 2420 C CA . GLY B 1 116 ? 16.172 -13.461 -5.027 1 98.69 116 GLY B CA 1
ATOM 2421 C C . GLY B 1 116 ? 15.523 -12.297 -4.297 1 98.69 116 GLY B C 1
ATOM 2422 O O . GLY B 1 116 ? 16.219 -11.438 -3.752 1 98.69 116 GLY B O 1
ATOM 2423 N N . PHE B 1 117 ? 14.281 -12.227 -4.32 1 98.81 117 PHE B N 1
ATOM 2424 C CA . PHE B 1 117 ? 13.578 -11.133 -3.656 1 98.81 117 PHE B CA 1
ATOM 2425 C C . PHE B 1 117 ? 13.578 -11.328 -2.145 1 98.81 117 PHE B C 1
ATOM 2427 O O . PHE B 1 117 ? 13.727 -12.453 -1.658 1 98.81 117 PHE B O 1
ATOM 2434 N N . HIS B 1 118 ? 13.422 -10.258 -1.372 1 98.88 118 HIS B N 1
ATOM 2435 C CA . HIS B 1 118 ? 13.5 -10.227 0.085 1 98.88 118 HIS B CA 1
ATOM 2436 C C . HIS B 1 118 ? 12.133 -10.5 0.71 1 98.88 118 HIS B C 1
ATOM 2438 O O . HIS B 1 118 ? 12.047 -11.109 1.775 1 98.88 118 HIS B O 1
ATOM 2444 N N . ARG B 1 119 ? 11.125 -10.023 0.021 1 98.88 119 ARG B N 1
ATOM 2445 C CA . ARG B 1 119 ? 9.758 -10.078 0.54 1 98.88 119 ARG B CA 1
ATOM 2446 C C . ARG B 1 119 ? 8.75 -10.258 -0.589 1 98.88 119 ARG B C 1
ATOM 2448 O O . ARG B 1 119 ? 8.906 -9.68 -1.665 1 98.88 119 ARG B O 1
ATOM 2455 N N . ALA B 1 120 ? 7.77 -11.07 -0.365 1 98.94 120 ALA B N 1
ATOM 2456 C CA . ALA B 1 120 ? 6.598 -11.18 -1.229 1 98.94 120 ALA B CA 1
ATOM 2457 C C . ALA B 1 120 ? 5.316 -10.898 -0.452 1 98.94 120 ALA B C 1
ATOM 2459 O O . ALA B 1 120 ? 5.223 -11.211 0.737 1 98.94 120 ALA B O 1
ATOM 2460 N N . TRP B 1 121 ? 4.395 -10.305 -1.172 1 98.94 121 TRP B N 1
ATOM 2461 C CA . TRP B 1 121 ? 3.152 -9.992 -0.472 1 98.94 121 TRP B CA 1
ATOM 2462 C C . TRP B 1 121 ? 1.974 -9.961 -1.44 1 98.94 121 TRP B C 1
ATOM 2464 O O . TRP B 1 121 ? 2.16 -10.031 -2.658 1 98.94 121 TRP B O 1
ATOM 2474 N N . LEU B 1 122 ? 0.784 -9.945 -0.939 1 98.69 122 LEU B N 1
ATOM 2475 C CA . LEU B 1 122 ? -0.465 -9.734 -1.664 1 98.69 122 LEU B CA 1
ATOM 2476 C C . LEU B 1 122 ? -1.548 -9.195 -0.737 1 98.69 122 LEU B C 1
ATOM 2478 O O . LEU B 1 122 ? -1.352 -9.117 0.478 1 98.69 122 LEU B O 1
ATOM 2482 N N . ASP B 1 123 ? -2.549 -8.719 -1.256 1 98.19 123 ASP B N 1
ATOM 2483 C CA . ASP B 1 123 ? -3.746 -8.367 -0.5 1 98.19 123 ASP B CA 1
ATOM 2484 C C . ASP B 1 123 ? -4.938 -9.219 -0.927 1 98.19 123 ASP B C 1
ATOM 2486 O O . ASP B 1 123 ? -4.91 -9.844 -1.99 1 98.19 123 ASP B O 1
ATOM 2490 N N . CYS B 1 124 ? -5.887 -9.305 -0.073 1 97.94 124 CYS B N 1
ATOM 2491 C CA . CYS B 1 124 ? -7.031 -10.195 -0.245 1 97.94 124 CYS B CA 1
ATOM 2492 C C . CYS B 1 124 ? -8.266 -9.633 0.454 1 97.94 124 CYS B C 1
ATOM 2494 O O . CYS B 1 124 ? -8.172 -9.117 1.571 1 97.94 124 CYS B O 1
ATOM 2496 N N . LYS B 1 125 ? -9.414 -9.781 -0.244 1 97.56 125 LYS B N 1
ATOM 2497 C CA . LYS B 1 125 ? -10.656 -9.43 0.439 1 97.56 125 LYS B CA 1
ATOM 2498 C C . LYS B 1 125 ? -10.82 -10.227 1.731 1 97.56 125 LYS B C 1
ATOM 2500 O O . LYS B 1 125 ? -10.547 -11.43 1.766 1 97.56 125 LYS B O 1
ATOM 2505 N N . ASP B 1 126 ? -11.266 -9.508 2.791 1 98.12 126 ASP B N 1
ATOM 2506 C CA . ASP B 1 126 ? -11.305 -10.148 4.102 1 98.12 126 ASP B CA 1
ATOM 2507 C C . ASP B 1 126 ? -12.375 -11.234 4.156 1 98.12 126 ASP B C 1
ATOM 2509 O O . ASP B 1 126 ? -12.312 -12.133 4.996 1 98.12 126 ASP B O 1
ATOM 2513 N N . TYR B 1 127 ? -13.336 -11.219 3.262 1 97 127 TYR B N 1
ATOM 2514 C CA . TYR B 1 127 ? -14.391 -12.227 3.262 1 97 127 TYR B CA 1
ATOM 2515 C C . TYR B 1 127 ? -14.039 -13.391 2.346 1 97 127 TYR B C 1
ATOM 2517 O O . TYR B 1 127 ? -14.805 -14.352 2.232 1 97 127 TYR B O 1
ATOM 2525 N N . ASN B 1 128 ? -12.969 -13.336 1.609 1 95.81 128 ASN B N 1
ATOM 2526 C CA . ASN B 1 128 ? -12.523 -14.445 0.776 1 95.81 128 ASN B CA 1
ATOM 2527 C C . ASN B 1 128 ? -11.828 -15.523 1.604 1 95.81 128 ASN B C 1
ATOM 2529 O O . ASN B 1 128 ? -10.617 -15.734 1.479 1 95.81 128 ASN B O 1
ATOM 2533 N N . ALA B 1 129 ? -12.602 -16.234 2.293 1 96.69 129 ALA B N 1
ATOM 2534 C CA . ALA B 1 129 ? -12.094 -17.203 3.264 1 96.69 129 ALA B CA 1
ATOM 2535 C C . ALA B 1 129 ? -11.258 -18.281 2.582 1 96.69 129 ALA B C 1
ATOM 2537 O O . ALA B 1 129 ? -10.242 -18.734 3.123 1 96.69 129 ALA B O 1
ATOM 2538 N N . ARG B 1 130 ? -11.688 -18.688 1.466 1 93.56 130 ARG B N 1
ATOM 2539 C CA . ARG B 1 130 ? -11 -19.75 0.742 1 93.56 130 ARG B CA 1
ATOM 2540 C C . ARG B 1 130 ? -9.578 -19.328 0.367 1 93.56 130 ARG B C 1
ATOM 2542 O O . ARG B 1 130 ? -8.617 -20.062 0.608 1 93.56 130 ARG B O 1
ATOM 2549 N N . ALA B 1 131 ? -9.453 -18.172 -0.241 1 96.06 131 ALA B N 1
ATOM 2550 C CA . ALA B 1 131 ? -8.141 -17.672 -0.625 1 96.06 131 ALA B CA 1
ATOM 2551 C C . ALA B 1 131 ? -7.266 -17.422 0.603 1 96.06 131 ALA B C 1
ATOM 2553 O O . ALA B 1 131 ? -6.082 -17.766 0.613 1 96.06 131 ALA B O 1
ATOM 2554 N N . LEU B 1 132 ? -7.828 -16.828 1.61 1 98.06 132 LEU B N 1
ATOM 2555 C CA . LEU B 1 132 ? -7.086 -16.562 2.84 1 98.06 132 LEU B CA 1
ATOM 2556 C C . LEU B 1 132 ? -6.551 -17.875 3.432 1 98.06 132 LEU B C 1
ATOM 2558 O O . LEU B 1 132 ? -5.395 -17.938 3.857 1 98.06 132 LEU B O 1
ATOM 2562 N N . HIS B 1 133 ? -7.371 -18.875 3.492 1 97.31 133 HIS B N 1
ATOM 2563 C CA . HIS B 1 133 ? -6.949 -20.188 3.984 1 97.31 133 HIS B CA 1
ATOM 2564 C C . HIS B 1 133 ? -5.789 -20.734 3.162 1 97.31 133 HIS B C 1
ATOM 2566 O O . HIS B 1 133 ? -4.809 -21.234 3.719 1 97.31 133 HIS B O 1
ATOM 2572 N N . LEU B 1 134 ? -5.891 -20.641 1.883 1 96.56 134 LEU B N 1
ATOM 2573 C CA . LEU B 1 134 ? -4.828 -21.078 0.991 1 96.56 134 LEU B CA 1
ATOM 2574 C C . LEU B 1 134 ? -3.521 -20.359 1.293 1 96.56 134 LEU B C 1
ATOM 2576 O O . LEU B 1 134 ? -2.482 -20.984 1.486 1 96.56 134 LEU B O 1
ATOM 2580 N N . TYR B 1 135 ? -3.537 -19.031 1.346 1 98.25 135 TYR B N 1
ATOM 2581 C CA . TYR B 1 135 ? -2.34 -18.234 1.565 1 98.25 135 TYR B CA 1
ATOM 2582 C C . TYR B 1 135 ? -1.703 -18.562 2.91 1 98.25 135 TYR B C 1
ATOM 2584 O O . TYR B 1 135 ? -0.488 -18.75 3 1 98.25 135 TYR B O 1
ATOM 2592 N N . GLU B 1 136 ? -2.555 -18.641 3.871 1 98.62 136 GLU B N 1
ATOM 2593 C CA . GLU B 1 136 ? -2.053 -18.906 5.215 1 98.62 136 GLU B CA 1
ATOM 2594 C C . GLU B 1 136 ? -1.5 -20.328 5.324 1 98.62 136 GLU B C 1
ATOM 2596 O O . GLU B 1 136 ? -0.473 -20.547 5.969 1 98.62 136 GLU B O 1
ATOM 2601 N N . THR B 1 137 ? -2.186 -21.281 4.75 1 97.81 137 THR B N 1
ATOM 2602 C CA . THR B 1 137 ? -1.698 -22.641 4.723 1 97.81 137 THR B CA 1
ATOM 2603 C C . THR B 1 137 ? -0.345 -22.734 4.02 1 97.81 137 THR B C 1
ATOM 2605 O O . THR B 1 137 ? 0.513 -23.531 4.406 1 97.81 137 THR B O 1
ATOM 2608 N N . GLU B 1 138 ? -0.188 -21.844 3.094 1 98 138 GLU B N 1
ATOM 2609 C CA . GLU B 1 138 ? 1.061 -21.828 2.336 1 98 138 GLU B CA 1
ATOM 2610 C C . GLU B 1 138 ? 2.094 -20.922 2.996 1 98 138 GLU B C 1
ATOM 2612 O O . GLU B 1 138 ? 3.109 -20.578 2.385 1 98 138 GLU B O 1
ATOM 2617 N N . GLY B 1 139 ? 1.879 -20.5 4.156 1 98.62 139 GLY B N 1
ATOM 2618 C CA . GLY B 1 139 ? 2.922 -19.922 4.992 1 98.62 139 GLY B CA 1
ATOM 2619 C C . GLY B 1 139 ? 2.912 -18.406 5 1 98.62 139 GLY B C 1
ATOM 2620 O O . GLY B 1 139 ? 3.732 -17.781 5.672 1 98.62 139 GLY B O 1
ATOM 2621 N N . MET B 1 140 ? 2.021 -17.828 4.266 1 98.81 140 MET B N 1
ATOM 2622 C CA . MET B 1 140 ? 1.934 -16.375 4.324 1 98.81 140 MET B CA 1
ATOM 2623 C C . MET B 1 140 ? 1.379 -15.914 5.668 1 98.81 140 MET B C 1
ATOM 2625 O O . MET B 1 140 ? 0.464 -16.531 6.211 1 98.81 140 MET B O 1
ATOM 2629 N N . LEU B 1 141 ? 1.855 -14.781 6.137 1 98.88 141 LEU B N 1
ATOM 2630 C CA . LEU B 1 141 ? 1.411 -14.25 7.418 1 98.88 141 LEU B CA 1
ATOM 2631 C C . LEU B 1 141 ? 0.592 -12.977 7.223 1 98.88 141 LEU B C 1
ATOM 2633 O O . LEU B 1 141 ? 0.947 -12.125 6.402 1 98.88 141 LEU B O 1
ATOM 2637 N N . ARG B 1 142 ? -0.491 -12.875 7.961 1 98.81 142 ARG B N 1
ATOM 2638 C CA . ARG B 1 142 ? -1.25 -11.625 7.965 1 98.81 142 ARG B CA 1
ATOM 2639 C C . ARG B 1 142 ? -0.45 -10.5 8.609 1 98.81 142 ARG B C 1
ATOM 2641 O O . ARG B 1 142 ? 0.074 -10.656 9.711 1 98.81 142 ARG B O 1
ATOM 2648 N N . GLU B 1 143 ? -0.359 -9.469 7.879 1 98.88 143 GLU B N 1
ATOM 2649 C CA . GLU B 1 143 ? 0.408 -8.336 8.383 1 98.88 143 GLU B CA 1
ATOM 2650 C C . GLU B 1 143 ? -0.508 -7.172 8.758 1 98.88 143 GLU B C 1
ATOM 2652 O O . GLU B 1 143 ? -0.098 -6.258 9.477 1 98.88 143 GLU B O 1
ATOM 2657 N N . GLY B 1 144 ? -1.715 -7.227 8.211 1 98.75 144 GLY B N 1
ATOM 2658 C CA . GLY B 1 144 ? -2.637 -6.16 8.562 1 98.75 144 GLY B CA 1
ATOM 2659 C C . GLY B 1 144 ? -3.994 -6.301 7.906 1 98.75 144 GLY B C 1
ATOM 2660 O O . GLY B 1 144 ? -4.164 -7.109 6.988 1 98.75 144 GLY B O 1
ATOM 2661 N N . LEU B 1 145 ? -4.938 -5.637 8.43 1 98.88 145 LEU B N 1
ATOM 2662 C CA . LEU B 1 145 ? -6.266 -5.414 7.859 1 98.88 145 LEU B CA 1
ATOM 2663 C C . LEU B 1 145 ? -6.488 -3.93 7.578 1 98.88 145 LEU B C 1
ATOM 2665 O O . LEU B 1 145 ? -6.637 -3.133 8.508 1 98.88 145 LEU B O 1
ATOM 2669 N N . ILE B 1 146 ? -6.473 -3.561 6.328 1 98.88 146 ILE B N 1
ATOM 2670 C CA . ILE B 1 146 ? -6.699 -2.182 5.914 1 98.88 146 ILE B CA 1
ATOM 2671 C C . ILE B 1 146 ? -8.195 -1.941 5.715 1 98.88 146 ILE B C 1
ATOM 2673 O O . ILE B 1 146 ? -8.805 -2.5 4.797 1 98.88 146 ILE B O 1
ATOM 2677 N N . ARG B 1 147 ? -8.75 -1.109 6.539 1 98.88 147 ARG B N 1
ATOM 2678 C CA . ARG B 1 147 ? -10.195 -0.971 6.629 1 98.88 147 ARG B CA 1
ATOM 2679 C C . ARG B 1 147 ? -10.734 -0.093 5.5 1 98.88 147 ARG B C 1
ATOM 2681 O O . ARG B 1 147 ? -10.211 0.998 5.258 1 98.88 147 ARG B O 1
ATOM 2688 N N . GLU B 1 148 ? -11.75 -0.592 4.812 1 98.81 148 GLU B N 1
ATOM 2689 C CA . GLU B 1 148 ? -12.578 0.143 3.854 1 98.81 148 GLU B CA 1
ATOM 2690 C C . GLU B 1 148 ? -11.711 0.921 2.867 1 98.81 148 GLU B C 1
ATOM 2692 O O . GLU B 1 148 ? -11.969 2.094 2.594 1 98.81 148 GLU B O 1
ATOM 2697 N N . THR B 1 149 ? -10.711 0.26 2.311 1 98.38 149 THR B N 1
ATOM 2698 C CA . THR B 1 149 ? -9.664 0.887 1.51 1 98.38 149 THR B CA 1
ATOM 2699 C C . THR B 1 149 ? -10 0.805 0.023 1 98.38 149 THR B C 1
ATOM 2701 O O . THR B 1 149 ? -9.375 1.486 -0.797 1 98.38 149 THR B O 1
ATOM 2704 N N . ILE B 1 150 ? -10.961 0.074 -0.376 1 96.81 150 ILE B N 1
ATOM 2705 C CA . ILE B 1 150 ? -11.328 -0.062 -1.781 1 96.81 150 ILE B CA 1
ATOM 2706 C C . ILE B 1 150 ? -12.852 -0.044 -1.92 1 96.81 150 ILE B C 1
ATOM 2708 O O . ILE B 1 150 ? -13.57 -0.293 -0.951 1 96.81 150 ILE B O 1
ATOM 2712 N N . VAL B 1 151 ? -13.266 0.307 -3.131 1 95.69 151 VAL B N 1
ATOM 2713 C CA . VAL B 1 151 ? -14.695 0.281 -3.443 1 95.69 151 VAL B CA 1
ATOM 2714 C C . VAL B 1 151 ? -14.961 -0.732 -4.555 1 95.69 151 VAL B C 1
ATOM 2716 O O . VAL B 1 151 ? -14.312 -0.695 -5.605 1 95.69 151 VAL B O 1
ATOM 2719 N N . THR B 1 152 ? -15.758 -1.667 -4.273 1 91.19 152 THR B N 1
ATOM 2720 C CA . THR B 1 152 ? -16.234 -2.645 -5.242 1 91.19 152 THR B CA 1
ATOM 2721 C C . THR B 1 152 ? -17.766 -2.617 -5.324 1 91.19 152 THR B C 1
ATOM 2723 O O . THR B 1 152 ? -18.453 -2.836 -4.324 1 91.19 152 THR B O 1
ATOM 2726 N N . ASN B 1 153 ? -18.266 -2.305 -6.512 1 88.75 153 ASN B N 1
ATOM 2727 C CA . ASN B 1 153 ? -19.703 -2.205 -6.719 1 88.75 153 ASN B CA 1
ATOM 2728 C C . ASN B 1 153 ? -20.359 -1.251 -5.719 1 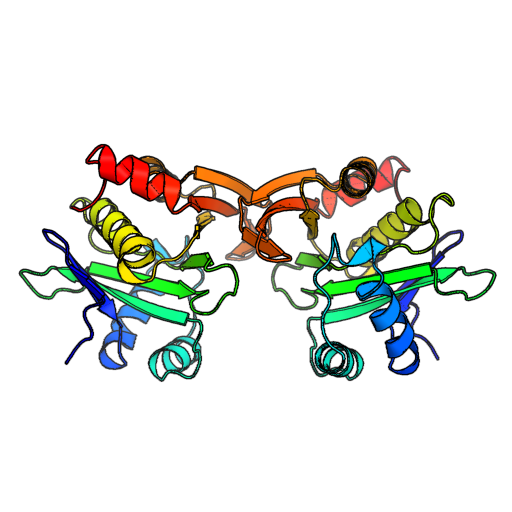88.75 153 ASN B C 1
ATOM 2730 O O . ASN B 1 153 ? -21.359 -1.593 -5.082 1 88.75 153 ASN B O 1
ATOM 2734 N N . GLY B 1 154 ? -19.703 -0.217 -5.43 1 91.75 154 GLY B N 1
ATOM 2735 C CA . GLY B 1 154 ? -20.25 0.855 -4.609 1 91.75 154 GLY B CA 1
ATOM 2736 C C . GLY B 1 154 ? -20.109 0.595 -3.121 1 91.75 154 GLY B C 1
ATOM 2737 O O . GLY B 1 154 ? -20.594 1.383 -2.301 1 91.75 154 GLY B O 1
ATOM 2738 N N . ARG B 1 155 ? -19.5 -0.476 -2.795 1 95.31 155 ARG B N 1
ATOM 2739 C CA . ARG B 1 155 ? -19.344 -0.819 -1.385 1 95.31 155 ARG B CA 1
ATOM 2740 C C . ARG B 1 155 ? -17.891 -0.749 -0.957 1 95.31 155 ARG B C 1
ATOM 2742 O O . ARG B 1 155 ? -17 -1.242 -1.662 1 95.31 155 ARG B O 1
ATOM 2749 N N . TYR B 1 156 ? -17.703 -0.153 0.177 1 98 156 TYR B N 1
ATOM 2750 C CA . TYR B 1 156 ? -16.359 -0.135 0.748 1 98 156 TYR B CA 1
ATOM 2751 C C . TYR B 1 156 ? -15.992 -1.504 1.305 1 98 156 TYR B C 1
ATOM 2753 O O . TYR B 1 156 ? -16.812 -2.164 1.949 1 98 156 TYR B O 1
ATOM 2761 N N . GLU B 1 157 ? -14.766 -1.887 1.021 1 98.06 157 GLU B N 1
ATOM 2762 C CA . GLU B 1 157 ? -14.297 -3.205 1.446 1 98.06 157 GLU B CA 1
ATOM 2763 C C . GLU B 1 157 ? -12.914 -3.123 2.086 1 98.06 157 GLU B C 1
ATOM 2765 O O . GLU B 1 157 ? -12.141 -2.215 1.785 1 98.06 157 GLU B O 1
ATOM 2770 N N . ASN B 1 158 ? -12.719 -4.094 2.984 1 98.56 158 ASN B N 1
ATOM 2771 C CA . ASN B 1 158 ? -11.422 -4.234 3.645 1 98.56 158 ASN B CA 1
ATOM 2772 C C . ASN B 1 158 ? -10.484 -5.133 2.85 1 98.56 158 ASN B C 1
ATOM 2774 O O . ASN B 1 158 ? -10.93 -5.973 2.07 1 98.56 158 ASN B O 1
ATOM 2778 N N . LEU B 1 159 ? -9.211 -4.887 3.049 1 98.5 159 LEU B N 1
ATOM 2779 C CA . LEU B 1 159 ? -8.203 -5.781 2.498 1 98.5 159 LEU B CA 1
ATOM 2780 C C . LEU B 1 159 ? -7.289 -6.316 3.6 1 98.5 159 LEU B C 1
ATOM 2782 O O . LEU B 1 159 ? -6.836 -5.559 4.457 1 98.5 159 LEU B O 1
ATOM 2786 N N . VAL B 1 160 ? -7.098 -7.59 3.588 1 98.81 160 VAL B N 1
ATOM 2787 C CA . VAL B 1 160 ? -6.07 -8.227 4.41 1 98.81 160 VAL B CA 1
ATOM 2788 C C . VAL B 1 160 ? -4.738 -8.219 3.664 1 98.81 160 VAL B C 1
ATOM 2790 O O . VAL B 1 160 ? -4.672 -8.594 2.49 1 98.81 160 VAL B O 1
ATOM 2793 N N . ILE B 1 161 ? -3.732 -7.762 4.316 1 98.88 161 ILE B N 1
ATOM 2794 C CA . ILE B 1 161 ? -2.385 -7.816 3.762 1 98.88 161 ILE B CA 1
ATOM 2795 C C . ILE B 1 161 ? -1.659 -9.055 4.285 1 98.88 161 ILE B C 1
ATOM 2797 O O . ILE B 1 161 ? -1.643 -9.312 5.492 1 98.88 161 ILE B O 1
ATOM 2801 N N . LEU B 1 162 ? -1.117 -9.828 3.393 1 98.94 162 LEU B N 1
ATOM 2802 C CA . LEU B 1 162 ? -0.312 -10.984 3.766 1 98.94 162 LEU B CA 1
ATOM 2803 C C . LEU B 1 162 ? 1.08 -10.898 3.148 1 98.94 162 LEU B C 1
ATOM 2805 O O . LEU B 1 162 ? 1.228 -10.492 1.993 1 98.94 162 LEU B O 1
ATOM 2809 N N . GLY B 1 163 ? 2.113 -11.281 3.916 1 98.88 163 GLY B N 1
ATOM 2810 C CA . GLY B 1 163 ? 3.486 -11.211 3.441 1 98.88 163 GLY B CA 1
ATOM 2811 C C . GLY B 1 163 ? 4.32 -12.406 3.857 1 98.88 163 GLY B C 1
ATOM 2812 O O . GLY B 1 163 ? 3.928 -13.172 4.742 1 98.88 163 GLY B O 1
ATOM 2813 N N . MET B 1 164 ? 5.402 -12.609 3.24 1 98.94 164 MET B N 1
ATOM 2814 C CA . MET B 1 164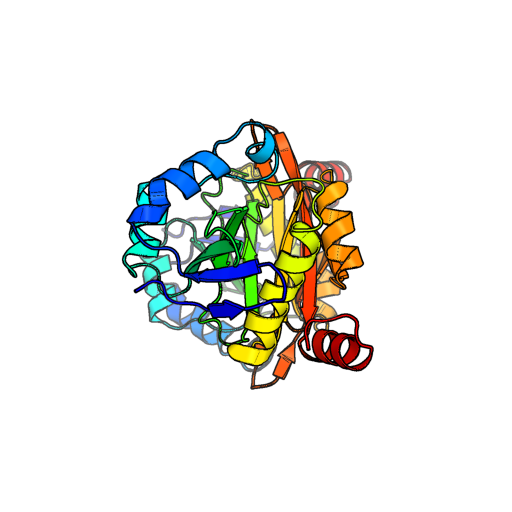 ? 6.418 -13.609 3.541 1 98.94 164 MET B CA 1
ATOM 2815 C C . MET B 1 164 ? 7.82 -13.062 3.275 1 98.94 164 MET B C 1
ATOM 2817 O O . MET B 1 164 ? 8.062 -12.438 2.242 1 98.94 164 MET B O 1
ATOM 2821 N N . LEU B 1 165 ? 8.688 -13.266 4.207 1 98.94 165 LEU B N 1
ATOM 2822 C CA . LEU B 1 165 ? 10.094 -12.898 4.047 1 98.94 165 LEU B CA 1
ATOM 2823 C C . LEU B 1 165 ? 10.906 -14.062 3.498 1 98.94 165 LEU B C 1
ATOM 2825 O O . LEU B 1 165 ? 10.586 -15.227 3.756 1 98.94 165 LEU B O 1
ATOM 2829 N N . ALA B 1 166 ? 11.953 -13.727 2.818 1 98.81 166 ALA B N 1
ATOM 2830 C CA . ALA B 1 166 ? 12.82 -14.734 2.213 1 98.81 166 ALA B CA 1
ATOM 2831 C C . ALA B 1 166 ? 13.266 -15.766 3.248 1 98.81 166 ALA B C 1
ATOM 2833 O O . ALA B 1 166 ? 13.281 -16.969 2.975 1 98.81 166 ALA B O 1
ATOM 2834 N N . ARG B 1 167 ? 13.641 -15.305 4.422 1 98.81 167 ARG B N 1
ATOM 2835 C CA . ARG B 1 167 ? 14.133 -16.219 5.445 1 98.81 167 ARG B CA 1
ATOM 2836 C C . ARG B 1 167 ? 13.031 -17.172 5.906 1 98.81 167 ARG B C 1
ATOM 2838 O O . ARG B 1 167 ? 13.305 -18.312 6.258 1 98.81 167 ARG B O 1
ATOM 2845 N N . GLU B 1 168 ? 11.844 -16.766 5.961 1 98.88 168 GLU B N 1
ATOM 2846 C CA . GLU B 1 168 ? 10.711 -17.609 6.32 1 98.88 168 GLU B CA 1
ATOM 2847 C C . GLU B 1 168 ? 10.469 -18.688 5.258 1 98.88 168 GLU B C 1
ATOM 2849 O O . GLU B 1 168 ? 10.203 -19.844 5.586 1 98.88 168 GLU B O 1
ATOM 2854 N N . TYR B 1 169 ? 10.508 -18.25 3.996 1 98.88 169 TYR B N 1
ATOM 2855 C CA . TYR B 1 169 ? 10.422 -19.203 2.889 1 98.88 169 TYR B CA 1
ATOM 2856 C C . TYR B 1 169 ? 11.508 -20.266 2.996 1 98.88 169 TYR B C 1
ATOM 2858 O O . TYR B 1 169 ? 11.234 -21.453 2.855 1 98.88 169 TYR B O 1
ATOM 2866 N N . GLN B 1 170 ? 12.734 -19.812 3.275 1 98.69 170 GLN B N 1
ATOM 2867 C CA . GLN B 1 170 ? 13.859 -20.75 3.377 1 98.69 170 GLN B CA 1
ATOM 2868 C C . GLN B 1 170 ? 13.656 -21.734 4.531 1 98.69 170 GLN B C 1
ATOM 2870 O O . GLN B 1 170 ? 14.008 -22.906 4.414 1 98.69 170 GLN B O 1
ATOM 2875 N N . ALA B 1 171 ? 13.164 -21.203 5.605 1 98.75 171 ALA B N 1
ATOM 2876 C CA . ALA B 1 171 ? 12.891 -22.078 6.746 1 98.75 171 ALA B CA 1
ATOM 2877 C C . ALA B 1 171 ? 11.867 -23.156 6.383 1 98.75 171 ALA B C 1
ATOM 2879 O O . ALA B 1 171 ? 12.031 -24.328 6.727 1 98.75 171 ALA B O 1
ATOM 2880 N N . ARG B 1 172 ? 10.836 -22.781 5.723 1 98.69 172 ARG B N 1
ATOM 2881 C CA . ARG B 1 172 ? 9.82 -23.734 5.277 1 98.69 172 ARG B CA 1
ATOM 2882 C C . ARG B 1 172 ? 10.398 -24.75 4.297 1 98.69 172 ARG B C 1
ATOM 2884 O O . ARG B 1 172 ? 10.055 -25.922 4.336 1 98.69 172 ARG B O 1
ATOM 2891 N N . LYS B 1 173 ? 11.203 -24.203 3.418 1 98.06 173 LYS B N 1
ATOM 2892 C CA . LYS B 1 173 ? 11.852 -25.078 2.451 1 98.06 173 LYS B CA 1
ATOM 2893 C C . LYS B 1 173 ? 12.711 -26.141 3.154 1 98.06 173 LYS B C 1
ATOM 2895 O O . LYS B 1 173 ? 12.68 -27.312 2.787 1 98.06 173 LYS B O 1
ATOM 2900 N N . ALA B 1 174 ? 13.422 -25.703 4.141 1 98.06 174 ALA B N 1
ATOM 2901 C CA . ALA B 1 174 ? 14.258 -26.609 4.922 1 98.06 174 ALA B CA 1
ATOM 2902 C C . ALA B 1 174 ? 13.414 -27.688 5.613 1 98.06 174 ALA B C 1
ATOM 2904 O O . ALA B 1 174 ? 13.875 -28.797 5.836 1 98.06 174 ALA B O 1
ATOM 2905 N N . GLU B 1 175 ? 12.18 -27.344 5.934 1 98.12 175 GLU B N 1
ATOM 2906 C CA . GLU B 1 175 ? 11.273 -28.266 6.598 1 98.12 175 GLU B CA 1
ATOM 2907 C C . GLU B 1 175 ? 10.539 -29.141 5.586 1 98.12 175 GLU B C 1
ATOM 2909 O O . GLU B 1 175 ? 9.711 -29.984 5.965 1 98.12 175 GLU B O 1
ATOM 2914 N N . GLY B 1 176 ? 10.711 -28.938 4.289 1 97.44 176 GLY B N 1
ATOM 2915 C CA . GLY B 1 176 ? 10.109 -29.75 3.242 1 97.44 176 GLY B CA 1
ATOM 2916 C C . GLY B 1 176 ? 8.703 -29.297 2.871 1 97.44 176 GLY B C 1
ATOM 2917 O O . GLY B 1 176 ? 7.941 -30.062 2.27 1 97.44 176 GLY B O 1
ATOM 2918 N N . LEU B 1 177 ? 8.383 -28.047 3.197 1 97.75 177 LEU B N 1
ATOM 2919 C CA . LEU B 1 177 ? 7.027 -27.547 2.99 1 97.75 177 LEU B CA 1
ATOM 2920 C C . LEU B 1 177 ? 6.918 -26.797 1.67 1 97.75 177 LEU B C 1
ATOM 2922 O O . LEU B 1 177 ? 5.828 -26.359 1.288 1 97.75 177 LEU B O 1
ATOM 2926 N N . GLU B 1 178 ? 8.055 -26.594 1.028 1 98.12 178 GLU B N 1
ATOM 2927 C CA . GLU B 1 178 ? 8.109 -25.906 -0.254 1 98.12 178 GLU B CA 1
ATOM 2928 C C . GLU B 1 178 ? 8.656 -26.812 -1.352 1 98.12 178 GLU B C 1
ATOM 2930 O O . GLU B 1 178 ? 9.047 -27.953 -1.083 1 98.12 178 GLU B O 1
ATOM 2935 N N . LEU B 1 179 ? 8.57 -26.266 -2.605 1 93.62 179 LEU B N 1
ATOM 2936 C CA . LEU B 1 179 ? 9.109 -27.016 -3.734 1 93.62 179 LEU B CA 1
ATOM 2937 C C . LEU B 1 179 ? 10.617 -27.188 -3.598 1 93.62 179 LEU B C 1
ATOM 2939 O O . LEU B 1 179 ? 11.32 -26.281 -3.139 1 93.62 179 LEU B O 1
ATOM 2943 N N . GLY B 1 180 ? 11.141 -28.391 -3.889 1 80.31 180 GLY B N 1
ATOM 2944 C CA . GLY B 1 180 ? 12.547 -28.75 -3.795 1 80.31 180 GLY B CA 1
ATOM 2945 C C . GLY B 1 180 ? 13.398 -28.156 -4.895 1 80.31 180 GLY B C 1
ATOM 2946 O O . GLY B 1 180 ? 12.883 -27.75 -5.938 1 80.31 180 GLY B O 1
#

Solvent-accessible surface area (backbone atoms only — not comparable to full-atom values): 19507 Å² total; per-residue (Å²): 131,83,50,74,66,43,76,61,96,59,42,28,36,26,52,51,45,76,90,42,46,63,60,54,50,49,54,38,66,30,77,87,36,45,82,70,35,85,66,75,55,69,67,57,53,50,37,32,54,70,56,74,33,76,39,39,41,50,33,30,34,25,33,64,91,78,63,46,78,39,30,41,33,39,36,35,38,72,70,42,90,45,28,41,34,36,54,37,66,77,43,62,72,57,76,90,71,58,47,57,61,52,50,52,39,47,53,48,46,35,41,38,71,70,68,58,31,46,28,40,34,36,69,39,48,70,82,44,55,68,61,52,50,51,44,43,74,70,64,36,38,79,33,29,50,42,73,52,66,39,61,58,94,88,36,70,36,43,32,31,33,33,34,40,41,39,68,56,53,50,52,37,37,75,71,63,74,43,77,130,134,83,49,73,67,42,78,60,96,57,39,28,36,25,53,51,45,76,90,43,45,66,61,53,51,50,54,37,65,30,75,88,34,45,82,72,34,84,64,76,54,70,66,57,53,49,36,31,56,71,56,76,34,79,38,40,41,51,34,31,34,24,33,65,92,77,62,44,76,40,30,40,32,39,35,34,37,72,70,44,91,45,29,40,34,36,54,37,65,79,41,61,71,58,75,91,72,59,48,59,60,52,49,51,39,47,53,49,45,34,43,39,71,70,70,57,30,46,27,40,32,35,70,39,48,71,81,43,55,69,60,52,50,51,43,42,73,70,63,36,39,80,34,29,49,42,75,52,66,38,59,58,96,87,34,71,34,42,32,29,32,32,36,41,43,40,69,56,53,50,52,36,39,75,72,64,75,42,76,131

InterPro domains:
  IPR000182 GNAT domain [PF13302] (10-140)
  IPR000182 GNAT domain [PS51186] (11-167)
  IPR016181 Acyl-CoA N-acyltransferase [SSF55729] (4-165)

Nearest PDB structures (foldseek):
  3owc-assembly2_B  TM=8.532E-01  e=5.898E-13  Pseudomonas aeruginosa PAO1
  3tth-assembly14_I  TM=8.585E-01  e=1.612E-12  Coxiella burnetii
  3tcv-assembly1_A  TM=7.780E-01  e=5.898E-13  Brucella abortus 2308
  8gxf-assembly2_C  TM=8.133E-01  e=5.665E-12  Pseudomonas flexibilis
  3fbu-assembly2_B-2  TM=7.580E-01  e=5.795E-11  Bacillus anthracis s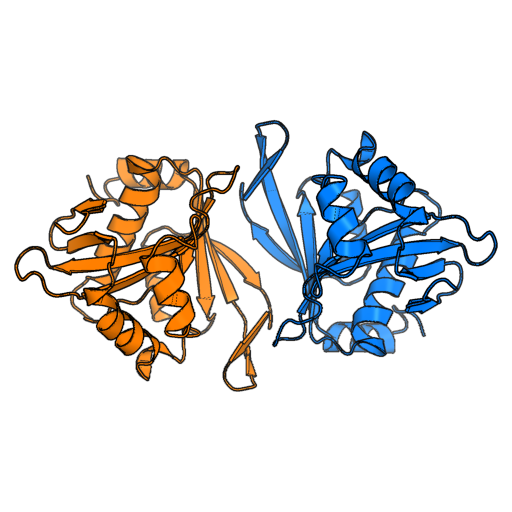tr. Sterne

Secondary structure (DSSP, 8-state):
---EEEE-SSEEEEE--GGGHHHHHHHHHSHHHHTT-----HHHHHHHHTTS-TTEEEEEEEETTT--EEEEEEEE-TT-TT-EEEEEEEEE-S-SSSHHHHHHHHHHIIIIIIS--SEEEEEEETT-HHHHHHHHHTT-EEEEEEEEEEEETTEEEEEEEEEEEHHHHHHHHHTT-S--/---EEEE-SSEEEEE--GGGHHHHHHHHHSHHHHTTS----HHHHHHHHTTS-TTEEEEEEEETTT--EEEEEEEE-TT-TT-EEEEEEEEE-S-SSSHHHHHHHHHHIIIIIIS--SEEEEEEETT-HHHHHHHHHTT-EEEEEEEEEEEETTEEEEEEEEEEEHHHHHHHHHTT-S--

pLDDT: mean 95.88, std 4.88, range [69.69, 98.94]